Protein AF-A0A2V2UDM8-F1 (afdb_monomer_lite)

Secondary structure (DSSP, 8-state):
-PPPPTTSSPPPEEEP-TTT--TTSPEEEB--HHHHHHHTTT--TTT--B---TTTTPPP-EEEEEESS--SS-EEEETTT-EEEEE-SSEEEEEE-TT-B-HHHHHHHT--TTBSS--EEEEEEEEEEEETTEEEEEEEEEEEEEEEGGGT-SS-HHHHHHHHHHHHTSTTSSS--HHHHTT-S--EEEEEEESS-S--SS---SHHHHHHHHHHHHHS--THHHHHHHHHHHHHHHHHHHHHHHHHHTT--HHHHHHHHT----S-B-TTSPBP-HHHHHSS---EEEEEEEEPPP-TT--TTGGG---HHHHHHHHHHHHHHHHHHHHHHHHT-

Foldseek 3Di:
DDDFDPQQKDPWDWAQPPPVRPNVDTQTAIARVSVVVVCCVVDVLVPDAQADEVVVVDDKDWAWWAFPVARVDIWIFINHPQKTWADALFKIKIAHGPRHHGVLSVQLQAAAPRYPDFRWGWIWIWGFDQDPNDTDTDIDIDTTGIHHRLVPCLPPVVVVVVVLLCQQQPCPNPVDDNVRSQPVREADAAEAEWAQAPDDDDDDDDPFSVQSNVVSPSRGDDCPVVLVVQQVLVVVLVVVVVVVVVCVVVPDDPVNVCVQQVDQPDPDADRNRHGDGNSNSNGSDHHNPYYHYQYQDDDPPDTPPLVSRPDPVSVVVVVVSSVVSVVVRVVVVVVVD

pLDDT: mean 85.61, std 11.56, range [32.38, 98.0]

Structure (mmCIF, N/CA/C/O backbone):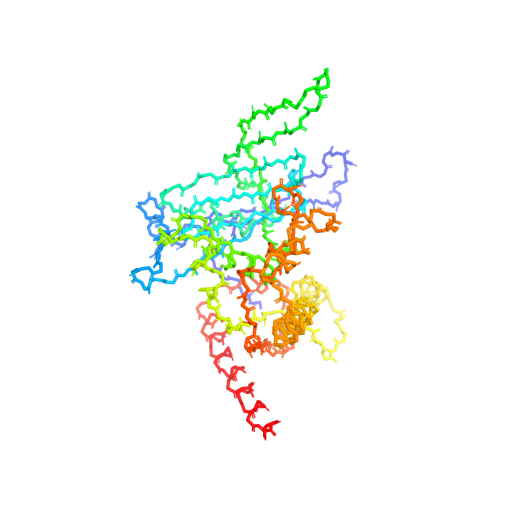
data_AF-A0A2V2UDM8-F1
#
_entry.id   AF-A0A2V2UDM8-F1
#
loop_
_atom_site.group_PDB
_atom_site.id
_atom_site.type_symbol
_atom_site.label_atom_id
_atom_site.label_alt_id
_atom_site.label_comp_id
_atom_site.label_asym_id
_atom_site.label_entity_id
_atom_site.label_seq_id
_atom_site.pdbx_PDB_ins_code
_atom_site.Cartn_x
_atom_site.Cartn_y
_atom_site.Cartn_z
_atom_site.occupancy
_atom_site.B_iso_or_equiv
_atom_site.auth_seq_id
_atom_site.auth_comp_id
_atom_site.auth_asym_id
_atom_site.auth_atom_id
_atom_site.pdbx_PDB_model_num
ATOM 1 N N . MET A 1 1 ? 22.241 -17.824 -23.305 1.00 32.38 1 MET A N 1
ATOM 2 C CA . MET A 1 1 ? 21.813 -16.424 -23.112 1.00 32.38 1 MET A CA 1
ATOM 3 C C . MET A 1 1 ? 20.300 -16.402 -23.149 1.00 32.38 1 MET A C 1
ATOM 5 O O . MET A 1 1 ? 19.730 -16.620 -24.213 1.00 32.38 1 MET A O 1
ATOM 9 N N . HIS A 1 2 ? 19.660 -16.234 -21.994 1.00 38.19 2 HIS A N 1
ATOM 10 C CA . HIS A 1 2 ? 18.255 -15.844 -21.958 1.00 38.19 2 HIS A CA 1
ATOM 11 C C . HIS A 1 2 ? 18.182 -14.397 -22.453 1.00 38.19 2 HIS A C 1
ATOM 13 O O . HIS A 1 2 ? 18.901 -13.537 -21.953 1.00 38.19 2 HIS A O 1
ATOM 19 N N . ASN A 1 3 ? 17.408 -14.153 -23.507 1.00 46.78 3 ASN A N 1
ATOM 20 C CA . ASN A 1 3 ? 17.186 -12.805 -24.010 1.00 46.78 3 ASN A CA 1
ATOM 21 C C . ASN A 1 3 ? 15.896 -12.297 -23.376 1.00 46.78 3 ASN A C 1
ATOM 23 O O . ASN A 1 3 ? 14.843 -12.869 -23.657 1.00 46.78 3 ASN A O 1
ATOM 27 N N . GLY A 1 4 ? 16.003 -11.237 -22.572 1.00 57.78 4 GLY A N 1
ATOM 28 C CA . GLY A 1 4 ? 14.862 -10.544 -21.977 1.00 57.78 4 GLY A CA 1
ATOM 29 C C . GLY A 1 4 ? 13.783 -10.189 -23.003 1.00 57.78 4 GLY A C 1
ATOM 30 O O . GLY A 1 4 ? 14.092 -9.925 -24.176 1.00 57.78 4 GLY A O 1
ATOM 31 N N . ALA A 1 5 ? 12.519 -10.141 -22.579 1.00 64.62 5 ALA A N 1
ATOM 32 C CA . ALA A 1 5 ? 11.431 -9.647 -23.418 1.00 64.62 5 ALA A CA 1
ATOM 33 C C . ALA A 1 5 ? 11.752 -8.265 -24.028 1.00 64.62 5 ALA A C 1
ATOM 35 O O . ALA A 1 5 ? 12.115 -7.304 -23.346 1.00 64.62 5 ALA A O 1
ATOM 36 N N . LYS A 1 6 ? 11.614 -8.155 -25.356 1.00 69.19 6 LYS A N 1
ATOM 37 C CA . LYS A 1 6 ? 11.853 -6.895 -26.075 1.00 69.19 6 LYS A CA 1
ATOM 38 C C . LYS A 1 6 ? 10.799 -5.856 -25.698 1.00 69.19 6 LYS A C 1
ATOM 40 O O . LYS A 1 6 ? 9.614 -6.168 -25.664 1.00 69.19 6 LYS A O 1
ATOM 45 N N . GLY A 1 7 ? 11.229 -4.604 -25.541 1.00 71.19 7 GLY A N 1
ATOM 46 C CA . GLY A 1 7 ? 10.318 -3.473 -25.347 1.00 71.19 7 GLY A CA 1
ATOM 47 C C . GLY A 1 7 ? 9.781 -3.328 -23.923 1.00 71.19 7 GLY A C 1
ATOM 48 O O . GLY A 1 7 ? 8.752 -2.691 -23.742 1.00 71.19 7 GLY A O 1
ATOM 49 N N . VAL A 1 8 ? 10.467 -3.897 -22.930 1.00 73.19 8 VAL A N 1
ATOM 50 C CA . VAL A 1 8 ? 10.165 -3.671 -21.509 1.00 73.19 8 VAL A CA 1
ATOM 51 C C . VAL A 1 8 ? 10.865 -2.400 -21.025 1.00 73.19 8 VAL A C 1
ATOM 53 O O . VAL A 1 8 ? 10.218 -1.435 -20.632 1.00 73.19 8 VAL A O 1
ATOM 56 N N . LEU A 1 9 ? 12.193 -2.364 -21.125 1.00 78.12 9 LEU A N 1
ATOM 57 C CA . LEU A 1 9 ? 13.014 -1.208 -20.769 1.00 78.12 9 LEU A CA 1
ATOM 58 C C . LEU A 1 9 ? 13.701 -0.643 -22.013 1.00 78.12 9 LEU A C 1
ATOM 60 O O . LEU A 1 9 ? 13.960 -1.364 -22.984 1.00 78.12 9 LEU A O 1
ATOM 64 N N . SER A 1 10 ? 14.013 0.652 -21.990 1.00 78.81 10 SER A N 1
ATOM 65 C CA . SER A 1 10 ? 14.961 1.230 -22.938 1.00 78.81 10 SER A CA 1
ATOM 66 C C . SER A 1 10 ? 16.339 0.580 -22.763 1.00 78.81 10 SER A C 1
ATOM 68 O O . SER A 1 10 ? 16.646 0.081 -21.678 1.00 78.81 10 SER A O 1
ATOM 70 N N . PRO A 1 11 ? 17.222 0.639 -23.775 1.00 78.69 11 PRO A N 1
ATOM 71 C CA . PRO A 1 11 ? 18.636 0.386 -23.541 1.00 78.69 11 PRO A CA 1
ATOM 72 C C . PRO A 1 11 ? 19.129 1.246 -22.373 1.00 78.69 11 PRO A C 1
ATOM 74 O O . PRO A 1 11 ? 18.813 2.440 -22.305 1.00 78.69 11 PRO A O 1
ATOM 77 N N . ASN A 1 12 ? 19.872 0.633 -21.452 1.00 78.81 12 ASN A N 1
ATOM 78 C CA . ASN A 1 12 ? 20.497 1.371 -20.364 1.00 78.81 12 ASN A CA 1
ATOM 79 C C . ASN A 1 12 ? 21.490 2.378 -20.945 1.00 78.81 12 ASN A C 1
ATOM 81 O O . ASN A 1 12 ? 22.171 2.099 -21.936 1.00 78.81 12 ASN A O 1
ATOM 85 N N . PHE A 1 13 ? 21.622 3.523 -20.291 1.00 83.31 13 PHE A N 1
ATOM 86 C CA . PHE A 1 13 ? 22.677 4.477 -20.594 1.00 83.31 13 PHE A CA 1
ATOM 87 C C . PHE A 1 13 ? 23.412 4.877 -19.319 1.00 83.31 13 PHE A C 1
ATOM 89 O O . PHE A 1 13 ? 22.884 4.811 -18.207 1.00 83.31 13 PHE A O 1
ATOM 96 N N . MET A 1 14 ? 24.672 5.256 -19.499 1.00 84.25 14 MET A N 1
ATOM 97 C CA . MET A 1 14 ? 25.553 5.653 -18.413 1.00 84.25 14 MET A CA 1
ATOM 98 C C . MET A 1 14 ? 25.413 7.148 -18.163 1.00 84.25 14 MET A C 1
ATOM 100 O O . MET A 1 14 ? 25.690 7.963 -19.042 1.00 84.25 14 MET A O 1
ATOM 104 N N . GLN A 1 15 ? 25.027 7.505 -16.945 1.00 83.00 15 GLN A N 1
ATOM 105 C CA . GLN A 1 15 ? 25.127 8.865 -16.451 1.00 83.00 15 GLN A CA 1
ATOM 106 C C . GLN A 1 15 ? 26.455 9.009 -15.688 1.00 83.00 15 GLN A C 1
ATOM 108 O O . GLN A 1 15 ? 26.661 8.303 -14.695 1.00 83.00 15 GLN A O 1
ATOM 113 N N . PRO A 1 16 ? 27.373 9.889 -16.127 1.00 81.88 16 PRO A N 1
ATOM 114 C CA . PRO A 1 16 ? 28.624 10.100 -15.414 1.00 81.88 16 PRO A CA 1
ATOM 115 C C . PRO A 1 16 ? 28.358 10.733 -14.048 1.00 81.88 16 PRO A C 1
ATOM 117 O O . PRO A 1 16 ? 27.500 11.610 -13.914 1.00 81.88 16 PRO A O 1
ATOM 120 N N . ASP A 1 17 ? 29.134 10.331 -13.043 1.00 81.88 17 ASP A N 1
ATOM 121 C CA . ASP A 1 17 ? 29.166 11.042 -11.770 1.00 81.88 17 ASP A CA 1
ATOM 122 C C . ASP A 1 17 ? 29.964 12.339 -11.934 1.00 81.88 17 ASP A C 1
ATOM 124 O O . ASP A 1 17 ? 31.180 12.379 -11.760 1.00 81.88 17 ASP A O 1
ATOM 128 N N . THR A 1 18 ? 29.275 13.418 -12.297 1.00 82.06 18 THR A N 1
ATOM 129 C CA . THR A 1 18 ? 29.884 14.747 -12.435 1.00 82.06 18 THR A CA 1
ATOM 130 C C . THR A 1 18 ? 30.066 15.462 -11.099 1.00 82.06 18 THR A C 1
ATOM 132 O O . THR A 1 18 ? 30.659 16.535 -11.072 1.00 82.06 18 THR A O 1
ATOM 135 N N . LYS A 1 19 ? 29.527 14.921 -9.997 1.00 82.50 19 LYS A N 1
ATOM 136 C CA . LYS A 1 19 ? 29.589 15.559 -8.677 1.00 82.50 19 LYS A CA 1
ATOM 137 C C . LYS A 1 19 ? 30.847 15.144 -7.930 1.00 82.50 19 LYS A C 1
ATOM 139 O O . LYS A 1 19 ? 31.533 15.997 -7.374 1.00 82.50 19 LYS A O 1
ATOM 144 N N . PHE A 1 20 ? 31.155 13.852 -7.947 1.00 82.75 20 PHE A N 1
ATOM 145 C CA . PHE A 1 20 ? 32.391 13.316 -7.380 1.00 82.75 20 PHE A CA 1
ATOM 146 C C . PHE A 1 20 ? 33.451 13.033 -8.449 1.00 82.75 20 PHE A C 1
ATOM 148 O O . PHE A 1 20 ? 34.541 12.578 -8.114 1.00 82.75 20 PHE A O 1
ATOM 155 N N . PHE A 1 21 ? 33.149 13.314 -9.724 1.00 77.88 21 PHE A N 1
ATOM 156 C CA . PHE A 1 21 ? 34.026 13.064 -10.874 1.00 77.88 21 PHE A CA 1
ATOM 157 C C . PHE A 1 21 ? 34.514 11.607 -10.947 1.00 77.88 21 PHE A C 1
ATOM 159 O O . PHE A 1 21 ? 35.584 11.319 -11.488 1.00 77.88 21 PHE A O 1
ATOM 166 N N . ASN A 1 22 ? 33.722 10.670 -10.417 1.00 78.12 22 ASN A N 1
ATOM 167 C CA . ASN A 1 22 ? 34.037 9.249 -10.427 1.00 78.12 22 ASN A CA 1
ATOM 168 C C . ASN A 1 22 ? 33.620 8.625 -11.764 1.00 78.12 22 ASN A C 1
ATOM 170 O O . ASN A 1 22 ? 32.601 7.948 -11.885 1.00 78.12 22 ASN A O 1
ATOM 174 N N . LEU A 1 23 ? 34.435 8.865 -12.790 1.00 73.88 23 LEU A N 1
ATOM 175 C CA . LEU A 1 23 ? 34.214 8.340 -14.141 1.00 73.88 23 LEU A CA 1
ATOM 176 C C . LEU A 1 23 ? 34.327 6.806 -14.222 1.00 73.88 23 LEU A C 1
ATOM 178 O O . LEU A 1 23 ? 33.891 6.218 -15.209 1.00 73.88 23 LEU A O 1
ATOM 182 N N . SER A 1 24 ? 34.886 6.164 -13.193 1.00 76.31 24 SER A N 1
ATOM 183 C CA . SER A 1 24 ? 35.066 4.711 -13.120 1.00 76.31 24 SER A CA 1
ATOM 184 C C . SER A 1 24 ? 33.808 3.965 -12.660 1.00 76.31 24 SER A C 1
ATOM 186 O O . SER A 1 24 ? 33.727 2.756 -12.852 1.00 76.31 24 SER A O 1
ATOM 188 N N . MET A 1 25 ? 32.836 4.662 -12.059 1.00 77.31 25 MET A N 1
ATOM 189 C CA . MET A 1 25 ? 31.593 4.086 -11.525 1.00 77.31 25 MET A CA 1
ATOM 190 C C . MET A 1 25 ? 30.386 4.901 -12.018 1.00 77.31 25 MET A C 1
ATOM 192 O O . MET A 1 25 ? 29.838 5.711 -11.270 1.00 77.31 25 MET A O 1
ATOM 196 N N . PRO A 1 26 ? 29.982 4.743 -13.290 1.00 80.12 26 PRO A N 1
ATOM 197 C CA . PRO A 1 26 ? 28.824 5.444 -13.834 1.00 80.12 26 PRO A CA 1
ATOM 198 C C . PRO A 1 26 ? 27.525 4.976 -13.170 1.00 80.12 26 PRO A C 1
ATOM 200 O O . PRO A 1 26 ? 27.387 3.815 -12.779 1.00 80.12 26 PRO A O 1
ATOM 203 N N . PHE A 1 27 ? 26.527 5.856 -13.130 1.00 83.00 27 PHE A N 1
ATOM 204 C CA . PHE A 1 27 ? 25.174 5.466 -12.754 1.00 83.00 27 PHE A CA 1
ATOM 205 C C . PHE A 1 27 ? 24.451 4.897 -13.971 1.00 83.00 27 PHE A C 1
ATOM 207 O O . PHE A 1 27 ? 24.303 5.571 -14.993 1.00 83.00 27 PHE A O 1
ATOM 214 N N . TRP A 1 28 ? 23.972 3.665 -13.859 1.00 84.50 28 TRP A N 1
ATOM 215 C CA . TRP A 1 28 ? 23.112 3.071 -14.874 1.00 84.50 28 TRP A CA 1
ATOM 216 C C . TRP A 1 28 ? 21.705 3.644 -14.754 1.00 84.50 28 TRP A C 1
ATOM 218 O O . TRP A 1 28 ? 21.098 3.595 -13.684 1.00 84.50 28 TRP A O 1
ATOM 228 N N . ARG A 1 29 ? 21.191 4.196 -15.852 1.00 87.81 29 ARG A N 1
ATOM 229 C CA . ARG A 1 29 ? 19.831 4.731 -15.939 1.00 87.81 29 ARG A CA 1
ATOM 230 C C . ARG A 1 29 ? 19.077 4.063 -17.076 1.00 87.81 29 ARG A C 1
ATOM 232 O O . ARG A 1 29 ? 19.680 3.630 -18.060 1.00 87.81 29 ARG A O 1
ATOM 239 N N . PHE A 1 30 ? 17.757 4.015 -16.943 1.00 87.19 30 PHE A N 1
ATOM 240 C CA . PHE A 1 30 ? 16.861 3.484 -17.967 1.00 87.19 30 PHE A CA 1
ATOM 241 C C . PHE A 1 30 ? 15.544 4.258 -18.030 1.00 87.19 30 PHE A C 1
ATOM 243 O O . PHE A 1 30 ? 15.237 5.071 -17.158 1.00 87.19 30 PHE A O 1
ATOM 250 N N . ASP A 1 31 ? 14.748 3.978 -19.054 1.00 84.81 31 ASP A N 1
ATOM 251 C CA . ASP A 1 31 ? 13.385 4.469 -19.217 1.00 84.81 31 ASP A CA 1
ATOM 252 C C . ASP A 1 31 ? 12.419 3.283 -19.392 1.00 84.81 31 ASP A C 1
ATOM 254 O O . ASP A 1 31 ? 12.724 2.320 -20.096 1.00 84.81 31 ASP A O 1
ATOM 258 N N . ASN A 1 32 ? 11.258 3.337 -18.739 1.00 86.56 32 ASN A N 1
ATOM 259 C CA . ASN A 1 32 ? 10.197 2.330 -18.837 1.00 86.56 32 ASN A CA 1
ATOM 260 C C . ASN A 1 32 ? 9.086 2.723 -19.834 1.00 86.56 32 ASN A C 1
ATOM 262 O O . ASN A 1 32 ? 8.081 2.025 -19.942 1.00 86.56 32 ASN A O 1
ATOM 266 N N . SER A 1 33 ? 9.264 3.795 -20.611 1.00 86.25 33 SER A N 1
ATOM 267 C CA . SER A 1 33 ? 8.346 4.201 -21.686 1.00 86.25 33 SER A CA 1
ATOM 268 C C . SER A 1 33 ? 7.980 3.068 -22.667 1.00 86.25 33 SER A C 1
ATOM 270 O O . SER A 1 33 ? 6.816 3.006 -23.068 1.00 86.25 33 SER A O 1
ATOM 272 N N . PRO A 1 34 ? 8.887 2.135 -23.042 1.00 88.19 34 PRO A N 1
ATOM 273 C CA . PRO A 1 34 ? 8.512 0.979 -23.865 1.00 88.19 34 PRO A CA 1
ATOM 274 C C . PRO A 1 34 ? 7.448 0.072 -23.218 1.00 88.19 34 PRO A C 1
ATOM 276 O O . PRO A 1 34 ? 6.516 -0.372 -23.899 1.00 88.19 34 PRO A O 1
ATOM 279 N N . LEU A 1 35 ? 7.530 -0.149 -21.900 1.00 85.94 35 LEU A N 1
ATOM 280 C CA . LEU A 1 35 ? 6.518 -0.892 -21.147 1.00 85.94 35 LEU A CA 1
ATOM 281 C C . LEU A 1 35 ? 5.170 -0.162 -21.174 1.00 85.94 35 LEU A C 1
ATOM 283 O O . LEU A 1 35 ? 4.153 -0.781 -21.479 1.00 85.94 35 LEU A O 1
ATOM 287 N N . VAL A 1 36 ? 5.165 1.157 -20.956 1.00 88.56 36 VAL A N 1
ATOM 288 C CA . VAL A 1 36 ? 3.946 1.989 -21.011 1.00 88.56 36 VAL A CA 1
ATOM 289 C C . VAL A 1 36 ? 3.267 1.887 -22.380 1.00 88.56 36 VAL A C 1
ATOM 291 O O . VAL A 1 36 ? 2.064 1.648 -22.471 1.00 88.56 36 VAL A O 1
ATOM 294 N N . GLN A 1 37 ? 4.043 1.970 -23.464 1.00 88.88 37 GLN A N 1
ATOM 295 C CA . GLN A 1 37 ? 3.525 1.792 -24.825 1.00 88.88 37 GLN A CA 1
ATOM 296 C C . GLN A 1 37 ? 2.934 0.394 -25.041 1.00 88.88 37 GLN A C 1
ATOM 298 O O . GLN A 1 37 ? 1.946 0.234 -25.758 1.00 88.88 37 GLN A O 1
ATOM 303 N N . THR A 1 38 ? 3.516 -0.631 -24.416 1.00 87.25 38 THR A N 1
ATOM 304 C CA . THR A 1 38 ? 2.982 -1.995 -24.468 1.00 87.25 38 THR A CA 1
ATOM 305 C C . THR A 1 38 ? 1.669 -2.114 -23.694 1.00 87.25 38 THR A C 1
ATOM 307 O O . THR A 1 38 ? 0.739 -2.749 -24.194 1.00 87.25 38 THR A O 1
ATOM 310 N N . MET A 1 39 ? 1.545 -1.456 -22.536 1.00 88.25 39 MET A N 1
ATOM 311 C CA . MET A 1 39 ? 0.307 -1.424 -21.743 1.00 88.25 39 MET A CA 1
ATOM 312 C C . MET A 1 39 ? -0.872 -0.830 -22.517 1.00 88.25 39 MET A C 1
ATOM 314 O O . MET A 1 39 ? -1.996 -1.300 -22.351 1.00 88.25 39 MET A O 1
ATOM 318 N N . LYS A 1 40 ? -0.625 0.120 -23.431 1.00 90.94 40 LYS A N 1
ATOM 319 C CA . LYS A 1 40 ? -1.662 0.733 -24.280 1.00 90.94 40 LYS A CA 1
ATOM 320 C C . LYS A 1 40 ? -2.466 -0.282 -25.102 1.00 90.94 40 LYS A C 1
ATOM 322 O O . LYS A 1 40 ? -3.613 -0.029 -25.450 1.00 90.94 40 LYS A O 1
ATOM 327 N N . LYS A 1 41 ? -1.882 -1.450 -25.399 1.00 90.00 41 LYS A N 1
ATOM 328 C CA . LYS A 1 41 ? -2.562 -2.553 -26.104 1.00 90.00 41 LYS A CA 1
ATOM 329 C C . LYS A 1 41 ? -3.659 -3.218 -25.268 1.00 90.00 41 LYS A C 1
ATOM 331 O O . LYS A 1 41 ? -4.530 -3.864 -25.838 1.00 90.00 41 LYS A O 1
ATOM 336 N N . PHE A 1 42 ? -3.581 -3.100 -23.944 1.00 89.38 42 PHE A N 1
ATOM 337 C CA . PHE A 1 42 ? -4.483 -3.747 -22.988 1.00 89.38 42 PHE A CA 1
ATOM 338 C C . PHE A 1 42 ? -5.354 -2.743 -22.228 1.00 89.38 42 PHE A C 1
ATOM 340 O O . PHE A 1 42 ? -6.425 -3.108 -21.756 1.00 89.38 42 PHE A O 1
ATOM 347 N N . TRP A 1 43 ? -4.915 -1.487 -22.129 1.00 93.31 43 TRP A N 1
ATOM 348 C CA . TRP A 1 43 ? -5.630 -0.417 -21.445 1.00 93.31 43 TRP A CA 1
ATOM 349 C C . TRP A 1 43 ? -5.506 0.898 -22.220 1.00 93.31 43 TRP A C 1
ATOM 351 O O . TRP A 1 43 ? -4.408 1.436 -22.376 1.00 93.31 43 TRP A O 1
ATOM 361 N N . ASP A 1 44 ? -6.638 1.440 -22.680 1.00 94.12 44 ASP A N 1
ATOM 362 C CA . ASP A 1 44 ? -6.713 2.763 -23.311 1.00 94.12 44 ASP A CA 1
ATOM 363 C C . ASP A 1 44 ? -6.623 3.896 -22.273 1.00 94.12 44 ASP A C 1
ATOM 365 O O . ASP A 1 44 ? -7.562 4.653 -22.040 1.00 94.12 44 ASP A O 1
ATOM 369 N N . TYR A 1 45 ? -5.462 4.016 -21.635 1.00 93.19 45 TYR A N 1
ATOM 370 C CA . TYR A 1 45 ? -5.252 4.917 -20.500 1.00 93.19 45 TYR A CA 1
ATOM 371 C C . TYR A 1 45 ? -5.327 6.423 -20.818 1.00 93.19 45 TYR A C 1
ATOM 373 O O . TYR A 1 45 ? -5.244 7.230 -19.897 1.00 93.19 45 TYR A O 1
ATOM 381 N N . ASP A 1 46 ? -5.469 6.815 -22.092 1.00 91.44 46 ASP A N 1
ATOM 382 C CA . ASP A 1 46 ? -5.657 8.233 -22.456 1.00 91.44 46 ASP A CA 1
ATOM 383 C C . ASP A 1 46 ? -7.127 8.648 -22.298 1.00 91.44 46 ASP A C 1
ATOM 385 O O . ASP A 1 46 ? -7.413 9.810 -22.021 1.00 91.44 46 ASP A O 1
ATOM 389 N N . GLY A 1 47 ? -8.056 7.702 -22.483 1.00 89.62 47 GLY A N 1
ATOM 390 C CA . GLY A 1 47 ? -9.499 7.929 -22.378 1.00 89.62 47 GLY A CA 1
ATOM 391 C C . GLY A 1 47 ? -10.157 7.257 -21.173 1.00 89.62 47 GLY A C 1
ATOM 392 O O . GLY A 1 47 ? -11.282 7.614 -20.832 1.00 89.62 47 GLY A O 1
ATOM 393 N N . LEU A 1 48 ? -9.482 6.296 -20.530 1.00 93.19 48 LEU A N 1
ATOM 394 C CA . LEU A 1 48 ? -10.036 5.494 -19.438 1.00 93.19 48 LEU A CA 1
ATOM 395 C C . LEU A 1 48 ? -9.184 5.598 -18.173 1.00 93.19 48 LEU A C 1
ATOM 397 O O . LEU A 1 48 ? -8.060 5.097 -18.118 1.00 93.19 48 LEU A O 1
ATOM 401 N N . SER A 1 49 ? -9.763 6.175 -17.130 1.00 95.88 49 SER A N 1
ATOM 402 C CA . SER A 1 49 ? -9.283 6.091 -15.752 1.00 95.88 49 SER A CA 1
ATOM 403 C C . SER A 1 49 ? -9.921 4.903 -15.026 1.00 95.88 49 SER A C 1
ATOM 405 O O . SER A 1 49 ? -11.039 4.489 -15.331 1.00 95.88 49 SER A O 1
ATOM 407 N N . ILE A 1 50 ? -9.208 4.344 -14.047 1.00 96.31 50 ILE A N 1
ATOM 408 C CA . ILE A 1 50 ? -9.724 3.274 -13.190 1.00 96.31 50 ILE A CA 1
ATOM 409 C C . ILE A 1 50 ? -10.399 3.925 -11.984 1.00 96.31 50 ILE A C 1
ATOM 411 O O . ILE A 1 50 ? -9.740 4.358 -11.037 1.00 96.31 50 ILE A O 1
ATOM 415 N N . LYS A 1 51 ? -11.723 4.001 -12.041 1.00 96.19 51 LYS A N 1
ATOM 416 C CA . LYS A 1 51 ? -12.590 4.423 -10.944 1.00 96.19 51 LYS A CA 1
ATOM 417 C C . LYS A 1 51 ? -13.604 3.320 -10.730 1.00 96.19 51 LYS A C 1
ATOM 419 O O . LYS A 1 51 ? -14.298 2.969 -11.678 1.00 96.19 51 LYS A O 1
ATOM 424 N N . THR A 1 52 ? -13.645 2.770 -9.527 1.00 95.69 52 THR A N 1
ATOM 425 C CA . THR A 1 52 ? -14.535 1.653 -9.210 1.00 95.69 52 THR A CA 1
ATOM 426 C C . THR A 1 52 ? -15.362 1.953 -7.973 1.00 95.69 52 THR A C 1
ATOM 428 O O . THR A 1 52 ? -15.024 2.862 -7.210 1.00 95.69 52 THR A O 1
ATOM 431 N N . SER A 1 53 ? -16.456 1.223 -7.762 1.00 92.50 53 SER A N 1
ATOM 432 C CA . SER A 1 53 ? -17.246 1.371 -6.539 1.00 92.50 53 SER A CA 1
ATOM 433 C C . SER A 1 53 ? -17.797 0.056 -5.995 1.00 92.50 53 SER A C 1
ATOM 435 O O . SER A 1 53 ? -18.083 -0.897 -6.724 1.00 92.50 53 SER A O 1
ATOM 437 N N . PHE A 1 54 ? -17.984 0.028 -4.674 1.00 89.25 54 PHE A N 1
ATOM 438 C CA . PHE A 1 54 ? -18.568 -1.115 -3.983 1.00 89.25 54 PHE A CA 1
ATOM 439 C C . PHE A 1 54 ? -20.029 -1.347 -4.389 1.00 89.25 54 PHE A C 1
ATOM 441 O O . PHE A 1 54 ? -20.447 -2.487 -4.569 1.00 89.25 54 PHE A O 1
ATOM 448 N N . GLU A 1 55 ? -20.805 -0.276 -4.574 1.00 87.81 55 GLU A N 1
ATOM 449 C CA . GLU A 1 55 ? -22.232 -0.333 -4.922 1.00 87.81 55 GLU A CA 1
ATOM 450 C C . GLU A 1 55 ? -22.471 -1.010 -6.276 1.00 87.81 55 GLU A C 1
ATOM 452 O O . GLU A 1 55 ? -23.530 -1.597 -6.496 1.00 87.81 55 GLU A O 1
ATOM 457 N N . GLN A 1 56 ? -21.486 -0.941 -7.174 1.00 91.88 56 GLN A N 1
ATOM 458 C CA . GLN A 1 56 ? -21.515 -1.586 -8.486 1.00 91.88 56 GLN A CA 1
ATOM 459 C C . GLN A 1 56 ? -20.927 -3.008 -8.463 1.00 91.88 56 GLN A C 1
ATOM 461 O O . GLN A 1 56 ? -20.950 -3.697 -9.481 1.00 91.88 56 GLN A O 1
ATOM 466 N N . GLY A 1 57 ? -20.435 -3.472 -7.308 1.00 92.12 57 GLY A N 1
ATOM 467 C CA . GLY A 1 57 ? -19.792 -4.779 -7.159 1.00 92.12 57 GLY A CA 1
ATOM 468 C C . GLY A 1 57 ? -18.439 -4.874 -7.866 1.00 92.12 57 GLY A C 1
ATOM 469 O O . GLY A 1 57 ? -18.007 -5.971 -8.220 1.00 92.12 57 GLY A O 1
ATOM 470 N N . GLU A 1 58 ? -17.785 -3.741 -8.111 1.00 95.44 58 GLU A N 1
ATOM 471 C CA . GLU A 1 58 ? -16.510 -3.684 -8.821 1.00 95.44 58 GLU A CA 1
ATOM 472 C C . GLU A 1 58 ? -15.331 -3.929 -7.868 1.00 95.44 58 GLU A C 1
ATOM 474 O O . GLU A 1 58 ? -15.422 -3.637 -6.677 1.00 95.44 58 GLU A O 1
ATOM 479 N N . PRO A 1 59 ? -14.191 -4.452 -8.351 1.00 95.69 59 PRO A N 1
ATOM 480 C CA . PRO A 1 59 ? -13.013 -4.628 -7.511 1.00 95.69 59 PRO A CA 1
ATOM 481 C C . PRO A 1 59 ? -12.385 -3.280 -7.124 1.00 95.69 59 PRO A C 1
ATOM 483 O O . PRO A 1 59 ? -12.295 -2.351 -7.931 1.00 95.69 59 PRO A O 1
ATOM 486 N N . ARG A 1 60 ? -11.872 -3.195 -5.894 1.00 95.62 60 ARG A N 1
ATOM 487 C CA . ARG A 1 60 ? -11.071 -2.060 -5.418 1.00 95.62 60 ARG A CA 1
ATOM 488 C C . ARG A 1 60 ? -9.604 -2.250 -5.791 1.00 95.62 60 ARG A C 1
ATOM 490 O O . ARG A 1 60 ? -9.030 -3.297 -5.505 1.00 95.62 60 ARG A O 1
ATOM 497 N N . LEU A 1 61 ? -8.988 -1.226 -6.373 1.00 97.19 61 LEU A N 1
ATOM 498 C CA . LEU A 1 61 ? -7.558 -1.183 -6.663 1.00 97.19 61 LEU A CA 1
ATOM 499 C C . LEU A 1 61 ? -6.880 -0.165 -5.747 1.00 97.19 61 LEU A C 1
ATOM 501 O O . LEU A 1 61 ? -7.281 0.999 -5.709 1.00 97.19 61 LEU A O 1
ATOM 505 N N . LEU A 1 62 ? -5.819 -0.603 -5.068 1.00 97.50 62 LEU A N 1
ATOM 506 C CA . LEU A 1 62 ? -4.900 0.264 -4.339 1.00 97.50 62 LEU A CA 1
ATOM 507 C C . LEU A 1 62 ? -3.519 0.213 -5.000 1.00 97.50 62 LEU A C 1
ATOM 509 O O . LEU A 1 62 ? -3.004 -0.871 -5.265 1.00 97.50 62 LEU A O 1
ATOM 513 N N . LEU A 1 63 ? -2.918 1.374 -5.245 1.00 97.44 63 LEU A N 1
ATOM 514 C CA . LEU A 1 63 ? -1.533 1.511 -5.707 1.00 97.44 63 LEU A CA 1
ATOM 515 C C . LEU A 1 63 ? -0.737 2.286 -4.665 1.00 97.44 63 LEU A C 1
ATOM 517 O O . LEU A 1 63 ? -1.261 3.225 -4.070 1.00 97.44 63 LEU A O 1
ATOM 521 N N . VAL A 1 64 ? 0.523 1.925 -4.450 1.00 97.31 64 VAL A N 1
ATOM 522 C CA . VAL A 1 64 ? 1.357 2.559 -3.423 1.00 97.31 64 VAL A CA 1
ATOM 523 C C . VAL A 1 64 ? 2.608 3.136 -4.061 1.00 97.31 64 VAL A C 1
ATOM 525 O O . VAL A 1 64 ? 3.300 2.467 -4.821 1.00 97.31 64 VAL A O 1
ATOM 528 N N . SER A 1 65 ? 2.908 4.390 -3.737 1.00 97.44 65 SER A N 1
ATOM 529 C CA . SER A 1 65 ? 4.136 5.069 -4.142 1.00 97.44 65 SER A CA 1
ATOM 530 C C . SER A 1 65 ? 4.749 5.836 -2.977 1.00 97.44 65 SER A C 1
ATOM 532 O O . SER A 1 65 ? 4.118 6.052 -1.940 1.00 97.44 65 SER A O 1
ATOM 534 N N . VAL A 1 66 ? 5.967 6.318 -3.175 1.00 97.31 66 VAL A N 1
ATOM 535 C CA . VAL A 1 66 ? 6.706 7.129 -2.209 1.00 97.31 66 VAL A CA 1
ATOM 536 C C . VAL A 1 66 ? 6.977 8.492 -2.818 1.00 97.31 66 VAL A C 1
ATOM 538 O O . VAL A 1 66 ? 7.546 8.575 -3.903 1.00 97.31 66 VAL A O 1
ATOM 541 N N . ASP A 1 67 ? 6.584 9.561 -2.131 1.00 97.06 67 ASP A N 1
ATOM 542 C CA . ASP A 1 67 ? 7.024 10.906 -2.491 1.00 97.06 67 ASP A CA 1
ATOM 543 C C . ASP A 1 67 ? 8.517 11.026 -2.170 1.00 97.06 67 ASP A C 1
ATOM 545 O O . ASP A 1 67 ? 8.949 10.815 -1.036 1.00 97.06 67 ASP A O 1
ATOM 549 N N . VAL A 1 68 ? 9.326 11.341 -3.180 1.00 96.75 68 VAL A N 1
ATOM 550 C CA . VAL A 1 68 ? 10.790 11.395 -3.043 1.00 96.75 68 VAL A CA 1
ATOM 551 C C . VAL A 1 68 ? 11.222 12.494 -2.069 1.00 96.75 68 VAL A C 1
ATOM 553 O O . VAL A 1 68 ? 12.298 12.409 -1.475 1.00 96.75 68 VAL A O 1
ATOM 556 N N . LEU A 1 69 ? 10.401 13.532 -1.909 1.00 95.56 69 LEU A N 1
ATOM 557 C CA . LEU A 1 69 ? 10.674 14.665 -1.036 1.00 95.56 69 LEU A CA 1
ATOM 558 C C . LEU A 1 69 ? 10.090 14.484 0.374 1.00 95.56 69 LEU A C 1
ATOM 560 O O . LEU A 1 69 ? 10.558 15.152 1.294 1.00 95.56 69 LEU A O 1
ATOM 564 N N . ASP A 1 70 ? 9.093 13.614 0.556 1.00 94.50 70 ASP A N 1
ATOM 565 C CA . ASP A 1 70 ? 8.528 13.262 1.864 1.00 94.50 70 ASP A CA 1
ATOM 566 C C . ASP A 1 70 ? 8.195 11.763 1.950 1.00 94.50 70 ASP A C 1
ATOM 568 O O . ASP A 1 70 ? 7.117 11.310 1.570 1.00 94.50 70 ASP A O 1
ATOM 572 N N . CYS A 1 71 ? 9.124 10.991 2.515 1.00 92.56 71 CYS A N 1
ATOM 573 C CA . CYS A 1 71 ? 8.968 9.556 2.730 1.00 92.56 71 CYS A CA 1
ATOM 574 C C . CYS A 1 71 ? 8.446 9.188 4.132 1.00 92.56 71 CYS A C 1
ATOM 576 O O . CYS A 1 71 ? 8.602 8.042 4.557 1.00 92.56 71 CYS A O 1
ATOM 578 N N . THR A 1 72 ? 7.847 10.130 4.876 1.00 91.94 72 THR A N 1
ATOM 579 C CA . THR A 1 72 ? 7.302 9.851 6.221 1.00 91.94 72 THR A CA 1
ATOM 580 C C . THR A 1 72 ? 6.189 8.807 6.191 1.00 91.94 72 THR A C 1
ATOM 582 O O . THR A 1 72 ? 6.125 7.941 7.065 1.00 91.94 72 THR A O 1
ATOM 585 N N . THR A 1 73 ? 5.324 8.868 5.176 1.00 92.19 73 THR A N 1
ATOM 586 C CA . THR A 1 73 ? 4.280 7.879 4.907 1.00 92.19 73 THR A CA 1
ATOM 587 C C . THR A 1 73 ? 4.131 7.648 3.407 1.00 92.19 73 THR A C 1
ATOM 589 O O . THR A 1 73 ? 4.421 8.526 2.597 1.00 92.19 73 THR A O 1
ATOM 592 N N . ALA A 1 74 ? 3.670 6.457 3.027 1.00 94.38 74 ALA A N 1
ATOM 593 C CA . ALA A 1 74 ? 3.417 6.145 1.629 1.00 94.38 74 ALA A CA 1
ATOM 594 C C . ALA A 1 74 ? 2.173 6.883 1.097 1.00 94.38 74 ALA A C 1
ATOM 596 O O . ALA A 1 74 ? 1.184 7.096 1.814 1.00 94.38 74 ALA A O 1
ATOM 597 N N . ALA A 1 75 ? 2.211 7.235 -0.187 1.00 96.19 75 ALA A N 1
ATOM 598 C CA . ALA A 1 75 ? 1.064 7.728 -0.930 1.00 96.19 75 ALA A CA 1
ATOM 599 C C . ALA A 1 75 ? 0.294 6.527 -1.499 1.00 96.19 75 ALA A C 1
ATOM 601 O O . ALA A 1 75 ? 0.821 5.776 -2.317 1.00 96.19 75 ALA A O 1
ATOM 602 N N . THR A 1 76 ? -0.946 6.339 -1.048 1.00 96.94 76 THR A N 1
ATOM 603 C CA . THR A 1 76 ? -1.821 5.243 -1.489 1.00 96.94 76 THR A CA 1
ATOM 604 C C . THR A 1 76 ? -2.900 5.800 -2.405 1.00 96.94 76 THR A C 1
ATOM 606 O O . THR A 1 76 ? -3.743 6.574 -1.948 1.00 96.94 76 THR A O 1
ATOM 609 N N . PHE A 1 77 ? -2.876 5.427 -3.681 1.00 97.75 77 PHE A N 1
ATOM 610 C CA . PHE A 1 77 ? -3.927 5.749 -4.642 1.00 97.75 77 PHE A CA 1
ATOM 611 C C . PHE A 1 77 ? -5.028 4.702 -4.582 1.00 97.75 77 PHE A C 1
ATOM 613 O O . PHE A 1 77 ? -4.734 3.512 -4.581 1.00 97.75 77 PHE A O 1
ATOM 620 N N . ASP A 1 78 ? -6.279 5.140 -4.539 1.00 96.62 78 ASP A N 1
ATOM 621 C CA . ASP A 1 78 ? -7.431 4.285 -4.279 1.00 96.62 78 ASP A CA 1
ATOM 622 C C . ASP A 1 78 ? -8.535 4.538 -5.303 1.00 96.62 78 ASP A C 1
ATOM 624 O O . ASP A 1 78 ? -9.015 5.665 -5.455 1.00 96.62 78 ASP A O 1
ATOM 628 N N . SER A 1 79 ? -8.946 3.479 -6.001 1.00 97.12 79 SER A N 1
ATOM 629 C CA . SER A 1 79 ? -9.950 3.563 -7.063 1.00 97.12 79 SER A CA 1
ATOM 630 C C . SER A 1 79 ? -11.353 3.891 -6.554 1.00 97.12 79 SER A C 1
ATOM 632 O O . SER A 1 79 ? -12.175 4.343 -7.349 1.00 97.12 79 SER A O 1
ATOM 634 N N . TYR A 1 80 ? -11.628 3.687 -5.260 1.00 94.50 80 TYR A N 1
ATOM 635 C CA . TYR A 1 80 ? -12.917 4.016 -4.650 1.00 94.50 80 TYR A CA 1
ATOM 636 C C . TYR A 1 80 ? -12.994 5.486 -4.239 1.00 94.50 80 TYR A C 1
ATOM 638 O O . TYR A 1 80 ? -13.946 6.184 -4.581 1.00 94.50 80 TYR A O 1
ATOM 646 N N . THR A 1 81 ? -11.998 5.969 -3.493 1.00 92.69 81 THR A N 1
ATOM 647 C CA . THR A 1 81 ? -12.034 7.322 -2.909 1.00 92.69 81 THR A CA 1
ATOM 648 C C . THR A 1 81 ? -11.486 8.400 -3.838 1.00 92.69 81 THR A C 1
ATOM 650 O O . THR A 1 81 ? -11.858 9.563 -3.689 1.00 92.69 81 THR A O 1
ATOM 653 N N . CYS A 1 82 ? -10.639 8.038 -4.810 1.00 94.88 82 CYS A N 1
ATOM 654 C CA . CYS A 1 82 ? -10.079 8.953 -5.812 1.00 94.88 82 CYS A CA 1
ATOM 655 C C . CYS A 1 82 ? -9.338 10.176 -5.227 1.00 94.88 82 CYS A C 1
ATOM 657 O O . CYS A 1 82 ? -9.232 11.234 -5.857 1.00 94.88 82 CYS A O 1
ATOM 659 N N . LYS A 1 83 ? -8.837 10.034 -3.997 1.00 94.75 83 LYS A N 1
ATOM 660 C CA . LYS A 1 83 ? -8.116 11.063 -3.255 1.00 94.75 83 LYS A CA 1
ATOM 661 C C . LYS A 1 83 ? -7.079 10.410 -2.356 1.00 94.75 83 LYS A C 1
ATOM 663 O O . LYS A 1 83 ? -7.383 9.488 -1.606 1.00 94.75 83 LYS A O 1
ATOM 668 N N . THR A 1 84 ? -5.863 10.938 -2.380 1.00 94.81 84 THR A N 1
ATOM 669 C CA . THR A 1 84 ? -4.765 10.459 -1.537 1.00 94.81 84 THR A CA 1
ATOM 670 C C . THR A 1 84 ? -4.342 11.554 -0.580 1.00 94.81 84 THR A C 1
ATOM 672 O O . THR A 1 84 ? -4.053 12.669 -1.003 1.00 94.81 84 THR A O 1
ATOM 675 N N . GLU A 1 85 ? -4.273 11.226 0.708 1.00 93.56 85 GLU A N 1
ATOM 676 C CA . GLU A 1 85 ? -3.703 12.086 1.744 1.00 93.56 85 GLU A CA 1
ATOM 677 C C . GLU A 1 85 ? -2.522 11.362 2.398 1.00 93.56 85 GLU A C 1
ATOM 679 O O . GLU A 1 85 ? -2.658 10.202 2.783 1.00 93.56 85 GLU A O 1
ATOM 684 N N . TYR A 1 86 ? -1.373 12.023 2.524 1.00 93.19 86 TYR A N 1
ATOM 685 C CA . TYR A 1 86 ? -0.159 11.493 3.157 1.00 93.19 86 TYR A CA 1
ATOM 686 C C . TYR A 1 86 ? 0.645 12.624 3.821 1.00 93.19 86 TYR A C 1
ATOM 688 O O . TYR A 1 86 ? 0.172 13.759 3.894 1.00 93.19 86 TYR A O 1
ATOM 696 N N . GLY A 1 87 ? 1.827 12.303 4.340 1.00 90.31 87 GLY A N 1
ATOM 697 C CA . GLY A 1 87 ? 2.639 13.185 5.180 1.00 90.31 87 GLY A CA 1
ATOM 698 C C . GLY A 1 87 ? 2.494 12.848 6.662 1.00 90.31 87 GLY A C 1
ATOM 699 O O . GLY A 1 87 ? 2.173 11.708 7.025 1.00 90.31 87 GLY A O 1
ATOM 700 N N . ASP A 1 88 ? 2.719 13.838 7.517 1.00 84.25 88 ASP A N 1
ATOM 701 C CA . ASP A 1 88 ? 2.671 13.707 8.969 1.00 84.25 88 ASP A CA 1
ATOM 702 C C . ASP A 1 88 ? 1.667 14.689 9.609 1.00 84.25 88 ASP A C 1
ATOM 704 O O . ASP A 1 88 ? 0.856 15.330 8.944 1.00 84.25 88 ASP A O 1
ATOM 708 N N . GLY A 1 89 ? 1.671 14.785 10.942 1.00 75.00 89 GLY A N 1
ATOM 709 C CA . GLY A 1 89 ? 0.763 15.685 11.662 1.00 75.00 89 GLY A CA 1
ATOM 710 C C . GLY A 1 89 ? 1.059 17.183 11.491 1.00 75.00 89 GLY A C 1
ATOM 711 O O . GLY A 1 89 ? 0.278 17.996 11.982 1.00 75.00 89 GLY A O 1
ATOM 712 N N . LYS A 1 90 ? 2.181 17.561 10.865 1.00 84.38 90 LYS A N 1
ATOM 713 C CA . LYS A 1 90 ? 2.589 18.955 10.622 1.00 84.38 90 LYS A CA 1
ATOM 714 C C . LYS A 1 90 ? 2.420 19.341 9.159 1.00 84.38 90 LYS A C 1
ATOM 716 O O . LYS A 1 90 ? 1.935 20.434 8.876 1.00 84.38 90 LYS A O 1
ATOM 721 N N . THR A 1 91 ? 2.818 18.450 8.260 1.00 89.56 91 THR A N 1
ATOM 722 C CA . THR A 1 91 ? 2.778 18.654 6.818 1.00 89.56 91 THR A CA 1
ATOM 723 C C . THR A 1 91 ? 1.885 17.595 6.201 1.00 89.56 91 THR A C 1
ATOM 725 O O . THR A 1 91 ? 2.175 16.403 6.261 1.00 89.56 91 THR A O 1
ATOM 728 N N . LYS A 1 92 ? 0.795 18.043 5.583 1.00 92.31 92 LYS A N 1
ATOM 729 C CA . LYS A 1 92 ? -0.170 17.191 4.903 1.00 92.31 92 LYS A CA 1
ATOM 730 C C . LYS A 1 92 ? -0.068 17.393 3.401 1.00 92.31 92 LYS A C 1
ATOM 732 O O . LYS A 1 92 ? -0.190 18.510 2.908 1.00 92.31 92 LYS A O 1
ATOM 737 N N . HIS A 1 93 ? 0.042 16.299 2.671 1.00 95.56 93 HIS A N 1
ATOM 738 C CA . HIS A 1 93 ? 0.042 16.281 1.219 1.00 95.56 93 HIS A CA 1
ATOM 739 C C . HIS A 1 93 ? -1.247 15.652 0.706 1.00 95.56 93 HIS A C 1
ATOM 741 O O . HIS A 1 93 ? -1.679 14.614 1.204 1.00 95.56 93 HIS A O 1
ATOM 747 N N . THR A 1 94 ? -1.874 16.298 -0.273 1.00 96.50 94 THR A N 1
ATOM 748 C CA . THR A 1 94 ? -3.124 15.849 -0.887 1.00 96.50 94 THR A CA 1
ATOM 749 C C . THR A 1 94 ? -2.967 15.777 -2.400 1.00 96.50 94 THR A C 1
ATOM 751 O O . THR A 1 94 ? -2.484 16.723 -3.022 1.00 96.50 94 THR A O 1
ATOM 754 N N . ILE A 1 95 ? -3.395 14.661 -2.984 1.00 97.56 95 ILE A N 1
ATOM 755 C CA . ILE A 1 95 ? -3.473 14.450 -4.431 1.00 97.56 95 ILE A CA 1
ATOM 756 C C . ILE A 1 95 ? -4.926 14.127 -4.753 1.00 97.56 95 ILE A C 1
ATOM 758 O O . ILE A 1 95 ? -5.496 13.188 -4.192 1.00 97.56 95 ILE A O 1
ATOM 762 N N . GLU A 1 96 ? -5.519 14.915 -5.640 1.00 96.31 96 GLU A N 1
ATOM 763 C CA . GLU A 1 96 ? -6.911 14.777 -6.059 1.00 96.31 96 GLU A CA 1
ATOM 764 C C . GLU A 1 96 ? -6.950 14.282 -7.504 1.00 96.31 96 GLU A C 1
ATOM 766 O O . GLU A 1 96 ? -6.318 14.856 -8.391 1.00 96.31 96 GLU A O 1
ATOM 771 N N . TYR A 1 97 ? -7.667 13.184 -7.732 1.00 96.38 97 TYR A N 1
ATOM 772 C CA . TYR A 1 97 ? -7.789 12.535 -9.035 1.00 96.38 97 TYR A CA 1
ATOM 773 C C . TYR A 1 97 ? -9.219 12.027 -9.201 1.00 96.38 97 TYR A C 1
ATOM 775 O O . TYR A 1 97 ? -9.460 10.838 -9.366 1.00 96.38 97 TYR A O 1
ATOM 783 N N . GLU A 1 98 ? -10.181 12.952 -9.155 1.00 95.19 98 GLU A N 1
ATOM 784 C CA . GLU A 1 98 ? -11.626 12.666 -9.135 1.00 95.19 98 GLU A CA 1
ATOM 785 C C . GLU A 1 98 ? -12.110 11.782 -10.295 1.00 95.19 98 GLU A C 1
ATOM 787 O O . GLU A 1 98 ? -13.071 11.020 -10.139 1.00 95.19 98 GLU A O 1
ATOM 792 N N . ASP A 1 99 ? -11.432 11.854 -11.443 1.00 94.19 99 ASP A N 1
ATOM 793 C CA . ASP A 1 99 ? -11.707 11.014 -12.611 1.00 94.19 99 ASP A CA 1
ATOM 794 C C . ASP A 1 99 ? -11.344 9.537 -12.379 1.00 94.19 99 ASP A C 1
ATOM 796 O O . ASP A 1 99 ? -11.818 8.673 -13.109 1.00 94.19 99 ASP A O 1
ATOM 800 N N . GLY A 1 100 ? -10.503 9.226 -11.392 1.00 96.44 100 GLY A N 1
ATOM 801 C CA . GLY A 1 100 ? -9.972 7.894 -11.108 1.00 96.44 100 GLY A CA 1
ATOM 802 C C . GLY A 1 100 ? -8.464 7.773 -11.311 1.00 96.44 100 GLY A C 1
ATOM 803 O O . GLY A 1 100 ? -7.763 8.712 -11.701 1.00 96.44 100 GLY A O 1
ATOM 804 N N . ILE A 1 101 ? -7.954 6.568 -11.069 1.00 97.62 101 ILE A N 1
ATOM 805 C CA . ILE A 1 101 ? -6.541 6.228 -11.228 1.00 97.62 101 ILE A CA 1
ATOM 806 C C . ILE A 1 101 ? -6.173 6.246 -12.721 1.00 97.62 101 ILE A C 1
ATOM 808 O O . ILE A 1 101 ? -6.613 5.414 -13.513 1.00 97.62 101 ILE A O 1
ATOM 812 N N . LYS A 1 102 ? -5.344 7.220 -13.100 1.00 96.25 102 LYS A N 1
ATOM 813 C CA . LYS A 1 102 ? -4.701 7.356 -14.421 1.00 96.25 102 LYS A CA 1
ATOM 814 C C . LYS A 1 102 ? -3.338 6.656 -14.488 1.00 96.25 102 LYS A C 1
ATOM 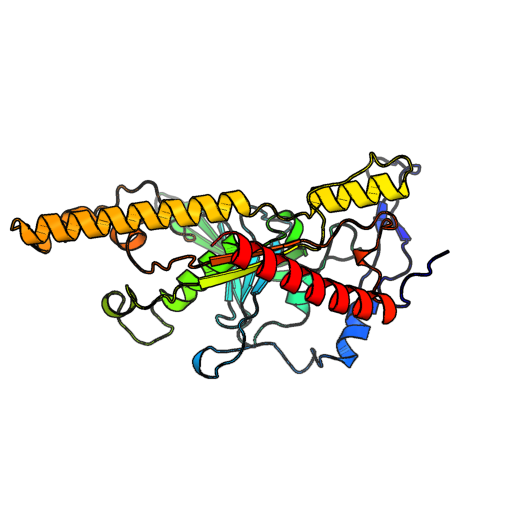816 O O . LYS A 1 102 ? -2.777 6.288 -13.455 1.00 96.25 102 LYS A O 1
ATOM 821 N N . ILE A 1 103 ? -2.788 6.539 -15.700 1.00 95.19 103 ILE A N 1
ATOM 822 C CA . ILE A 1 103 ? -1.467 5.939 -15.961 1.00 95.19 103 ILE A CA 1
ATOM 823 C C . ILE A 1 103 ? -0.340 6.571 -15.140 1.00 95.19 103 ILE A C 1
ATOM 825 O O . ILE A 1 103 ? 0.578 5.862 -14.744 1.00 95.19 103 ILE A O 1
ATOM 829 N N . ASP A 1 104 ? -0.426 7.862 -14.815 1.00 95.12 104 ASP A N 1
ATOM 830 C CA . ASP A 1 104 ? 0.603 8.546 -14.028 1.00 95.12 104 ASP A CA 1
ATOM 831 C C . ASP A 1 104 ? 0.752 7.947 -12.621 1.00 95.12 104 ASP A C 1
ATOM 833 O O . ASP A 1 104 ? 1.871 7.738 -12.166 1.00 95.12 104 ASP A O 1
ATOM 837 N N . HIS A 1 105 ? -0.345 7.556 -11.966 1.00 96.94 105 HIS A N 1
ATOM 838 C CA . HIS A 1 105 ? -0.299 6.875 -10.661 1.00 96.94 105 HIS A CA 1
ATOM 839 C C . HIS A 1 105 ? 0.289 5.463 -10.763 1.00 96.94 105 HIS A C 1
ATOM 841 O O . HIS A 1 105 ? 0.988 4.983 -9.876 1.00 96.94 105 HIS A O 1
ATOM 847 N N . VAL A 1 106 ? 0.009 4.772 -11.869 1.00 95.44 106 VAL A N 1
ATOM 848 C CA . VAL A 1 106 ? 0.596 3.457 -12.135 1.00 95.44 106 VAL A CA 1
ATOM 849 C C . VAL A 1 106 ? 2.100 3.601 -12.361 1.00 95.44 106 VAL A C 1
ATOM 851 O O . VAL A 1 106 ? 2.883 2.842 -11.798 1.00 95.44 106 VAL A O 1
ATOM 854 N N . LEU A 1 107 ? 2.511 4.629 -13.107 1.00 94.88 107 LEU A N 1
ATOM 855 C CA . LEU A 1 107 ? 3.907 4.967 -13.351 1.00 94.88 107 LEU A CA 1
ATOM 856 C C . LEU A 1 107 ? 4.673 5.291 -12.071 1.00 94.88 107 LEU A C 1
ATOM 858 O O . LEU A 1 107 ? 5.836 4.904 -11.979 1.00 94.88 107 LEU A O 1
ATOM 862 N N . THR A 1 108 ? 4.064 5.992 -11.113 1.00 95.94 108 THR A N 1
ATOM 863 C CA . THR A 1 108 ? 4.702 6.315 -9.826 1.00 95.94 108 THR A CA 1
ATOM 864 C C . THR A 1 108 ? 4.925 5.051 -9.002 1.00 95.94 108 THR A C 1
ATOM 866 O O . THR A 1 108 ? 6.033 4.838 -8.515 1.00 95.94 108 THR A O 1
ATOM 869 N N . SER A 1 109 ? 3.933 4.156 -8.963 1.00 94.94 109 SER A N 1
ATOM 870 C CA . SER A 1 109 ? 3.997 2.870 -8.259 1.00 94.94 109 SER A CA 1
ATOM 871 C C . SER A 1 109 ? 4.997 1.866 -8.849 1.00 94.94 109 SER A C 1
ATOM 873 O O . SER A 1 109 ? 5.301 0.900 -8.167 1.00 94.94 109 SER A O 1
ATOM 875 N N . MET A 1 110 ? 5.504 2.068 -10.074 1.00 91.00 110 MET A N 1
ATOM 876 C CA . MET A 1 110 ? 6.477 1.173 -10.735 1.00 91.00 110 MET A CA 1
ATOM 877 C C . MET A 1 110 ? 7.793 1.872 -11.121 1.00 91.00 110 MET A C 1
ATOM 879 O O . MET A 1 110 ? 8.493 1.446 -12.046 1.00 91.00 110 MET A O 1
ATOM 883 N N . SER A 1 111 ? 8.102 3.017 -10.501 1.00 92.38 111 SER A N 1
ATOM 884 C CA . SER A 1 111 ? 9.262 3.838 -10.863 1.00 92.38 111 SER A CA 1
ATOM 885 C C . SER A 1 111 ? 10.403 3.689 -9.853 1.00 92.38 111 SER A C 1
ATOM 887 O O . SER A 1 111 ? 10.424 4.407 -8.851 1.00 92.38 111 SER A O 1
ATOM 889 N N . PRO A 1 112 ? 11.415 2.842 -10.106 1.00 90.50 112 PRO A N 1
ATOM 890 C CA . PRO A 1 112 ? 12.570 2.761 -9.224 1.00 90.50 112 PRO A CA 1
ATOM 891 C C . PRO A 1 112 ? 13.469 3.995 -9.365 1.00 90.50 112 PRO A C 1
ATOM 893 O O . PRO A 1 112 ? 13.462 4.689 -10.385 1.00 90.50 112 PRO A O 1
ATOM 896 N N . HIS A 1 113 ? 14.343 4.202 -8.379 1.00 90.88 113 HIS A N 1
ATOM 897 C CA . HIS A 1 113 ? 15.352 5.275 -8.370 1.00 90.88 113 HIS A CA 1
ATOM 898 C C . HIS A 1 113 ? 16.285 5.310 -9.602 1.00 90.88 113 HIS A C 1
ATOM 900 O O . HIS A 1 113 ? 16.911 6.331 -9.885 1.00 90.88 113 HIS A O 1
ATOM 906 N N . LEU A 1 114 ? 16.394 4.209 -10.353 1.00 89.88 114 LEU A N 1
ATOM 907 C CA . LEU A 1 114 ? 17.220 4.115 -11.563 1.00 89.88 114 LEU A CA 1
ATOM 908 C C . LEU A 1 114 ? 16.550 4.718 -12.810 1.00 89.88 114 LEU A C 1
ATOM 910 O O . LEU A 1 114 ? 17.230 4.985 -13.807 1.00 89.88 114 LEU A O 1
ATOM 914 N N . ARG A 1 115 ? 15.233 4.965 -12.778 1.00 89.62 115 ARG A N 1
ATOM 915 C CA . ARG A 1 115 ? 14.510 5.570 -13.903 1.00 89.62 115 ARG A CA 1
ATOM 916 C C . ARG A 1 115 ? 15.081 6.953 -14.203 1.00 89.62 115 ARG A C 1
ATOM 918 O O . ARG A 1 115 ? 15.282 7.747 -13.294 1.00 89.62 115 ARG A O 1
ATOM 925 N N . TYR A 1 116 ? 15.361 7.273 -15.461 1.00 85.06 116 TYR A N 1
ATOM 926 C CA . TYR A 1 116 ? 15.990 8.541 -15.842 1.00 85.06 116 TYR A CA 1
ATOM 927 C C . TYR A 1 116 ? 15.180 9.766 -15.408 1.00 85.06 116 TYR A C 1
ATOM 929 O O . TYR A 1 116 ? 15.716 10.650 -14.745 1.00 85.06 116 TYR A O 1
ATOM 937 N N . LYS A 1 117 ? 13.891 9.786 -15.755 1.00 89.62 117 LYS A N 1
ATOM 938 C CA . LYS A 1 117 ? 12.951 10.836 -15.374 1.00 89.62 117 LYS A CA 1
ATOM 939 C C . LYS A 1 117 ? 11.879 10.239 -14.476 1.00 89.62 117 LYS A C 1
ATOM 941 O O . LYS A 1 117 ? 11.178 9.320 -14.896 1.00 89.62 117 LYS A O 1
ATOM 946 N N . TYR A 1 118 ? 11.770 10.746 -13.254 1.00 94.06 118 TYR A N 1
ATOM 947 C CA . TYR A 1 118 ? 10.744 10.292 -12.324 1.00 94.06 118 TYR A CA 1
ATOM 948 C C . TYR A 1 118 ? 9.372 10.829 -12.749 1.00 94.06 118 TYR A C 1
ATOM 950 O O . TYR A 1 118 ? 9.294 11.930 -13.298 1.00 94.06 118 TYR A O 1
ATOM 958 N N . PRO A 1 119 ? 8.301 10.050 -12.547 1.00 95.31 119 PRO A N 1
ATOM 959 C CA . PRO A 1 119 ? 6.952 10.547 -12.723 1.00 95.31 119 PRO A CA 1
ATOM 960 C C . PRO A 1 119 ? 6.646 11.554 -11.613 1.00 95.31 119 PRO A C 1
ATOM 962 O O . PRO A 1 119 ? 7.044 11.371 -10.460 1.00 95.31 119 PRO A O 1
ATOM 965 N N . GLU A 1 120 ? 5.948 12.617 -11.985 1.00 97.31 120 GLU A N 1
ATOM 966 C CA . GLU A 1 120 ? 5.568 13.698 -11.086 1.00 97.31 120 GLU A CA 1
ATOM 967 C C . GLU A 1 120 ? 4.048 13.776 -11.021 1.00 97.31 120 GLU A C 1
ATOM 969 O O . GLU A 1 120 ? 3.369 13.601 -12.033 1.00 97.31 120 GLU A O 1
ATOM 974 N N . LEU A 1 121 ? 3.518 14.034 -9.829 1.00 98.00 121 LEU A N 1
ATOM 975 C CA . LEU A 1 121 ? 2.101 14.314 -9.628 1.00 98.00 121 LEU A CA 1
ATOM 976 C C . LEU A 1 121 ? 1.948 15.696 -9.013 1.00 98.00 121 LEU A C 1
ATOM 978 O O . LEU A 1 121 ? 2.800 16.149 -8.248 1.00 98.00 121 LEU A O 1
ATOM 982 N N . ARG A 1 122 ? 0.827 16.343 -9.321 1.00 97.88 122 ARG A N 1
ATOM 983 C CA . ARG A 1 122 ? 0.454 17.611 -8.707 1.00 97.88 122 ARG A CA 1
ATOM 984 C C . ARG A 1 122 ? -0.020 17.372 -7.278 1.00 97.88 122 ARG A C 1
ATOM 986 O O . ARG A 1 122 ? -1.018 16.687 -7.064 1.00 97.88 122 ARG A O 1
ATOM 993 N N . VAL A 1 123 ? 0.671 17.969 -6.314 1.00 97.88 123 VAL A N 1
ATOM 994 C CA . VAL A 1 123 ? 0.421 17.804 -4.880 1.00 97.88 123 VAL A CA 1
ATOM 995 C C . VAL A 1 123 ? 0.036 19.142 -4.264 1.00 97.88 123 VAL A C 1
ATOM 997 O O . VAL A 1 123 ? 0.708 20.151 -4.474 1.00 97.88 123 VAL A O 1
ATOM 1000 N N . ILE A 1 124 ? -1.031 19.144 -3.467 1.00 97.19 124 ILE A N 1
ATOM 1001 C CA . ILE A 1 124 ? -1.396 20.256 -2.588 1.00 97.19 124 ILE A CA 1
ATOM 1002 C C . ILE A 1 124 ? -0.801 19.965 -1.212 1.00 97.19 124 ILE A C 1
ATOM 1004 O O . ILE A 1 124 ? -1.193 19.010 -0.541 1.00 97.19 124 ILE A O 1
ATOM 1008 N N . THR A 1 125 ? 0.163 20.778 -0.801 1.00 95.81 125 THR A N 1
ATOM 1009 C CA . THR A 1 125 ? 0.824 20.693 0.499 1.00 95.81 125 THR A CA 1
ATOM 1010 C C . THR A 1 125 ? 0.226 21.720 1.440 1.00 95.81 125 THR A C 1
ATOM 1012 O O . THR A 1 125 ? 0.306 22.912 1.166 1.00 95.81 125 THR A O 1
ATOM 1015 N N . THR A 1 126 ? -0.327 21.262 2.556 1.00 93.75 126 THR A N 1
ATOM 1016 C CA . THR A 1 126 ? -0.780 22.096 3.667 1.00 93.75 126 THR A CA 1
ATOM 1017 C C . THR A 1 126 ? 0.187 21.916 4.829 1.00 93.75 126 THR A C 1
ATOM 1019 O O . THR A 1 126 ? 0.303 20.817 5.370 1.00 93.75 126 THR A O 1
ATOM 1022 N N . THR A 1 127 ? 0.867 22.987 5.221 1.00 89.25 127 THR A N 1
ATOM 1023 C CA . THR A 1 127 ? 1.771 22.986 6.375 1.00 89.25 127 THR A CA 1
ATOM 1024 C C . THR A 1 127 ? 1.151 23.788 7.505 1.00 89.25 127 THR A C 1
ATOM 1026 O O . THR A 1 127 ? 0.889 24.984 7.348 1.00 89.25 127 THR A O 1
ATOM 1029 N N . ASN A 1 128 ? 0.972 23.137 8.651 1.00 83.19 128 ASN A N 1
ATOM 1030 C CA . ASN A 1 128 ? 0.498 23.773 9.870 1.00 83.19 128 ASN A CA 1
ATOM 1031 C C . ASN A 1 128 ? 1.687 24.474 10.534 1.00 83.19 128 ASN A C 1
ATOM 1033 O O . ASN A 1 128 ? 2.647 23.826 10.964 1.00 83.19 128 ASN A O 1
ATOM 1037 N N . SER A 1 129 ? 1.638 25.802 10.607 1.00 75.25 129 SER A N 1
ATOM 1038 C CA . SER A 1 129 ? 2.671 26.612 11.258 1.00 75.25 129 SER A CA 1
ATOM 1039 C C . SER A 1 129 ? 2.071 27.474 12.363 1.00 75.25 129 SER A C 1
ATOM 1041 O O . SER A 1 129 ? 1.011 28.065 12.184 1.00 75.25 129 SER A O 1
ATOM 1043 N N . GLU A 1 130 ? 2.748 27.556 13.507 1.00 70.19 130 GLU A N 1
ATOM 1044 C CA . GLU A 1 130 ? 2.392 28.508 14.560 1.00 70.19 130 GLU A CA 1
ATOM 1045 C C . GLU A 1 130 ? 3.087 29.843 14.278 1.00 70.19 130 GLU A C 1
ATOM 1047 O O . GLU A 1 130 ? 4.302 29.975 14.440 1.00 70.19 130 GLU A O 1
ATOM 1052 N N . GLU A 1 131 ? 2.319 30.851 13.869 1.00 67.69 131 GLU A N 1
ATOM 1053 C CA . GLU A 1 131 ? 2.799 32.224 13.720 1.00 67.69 131 GLU A CA 1
ATOM 1054 C C . GLU A 1 131 ? 2.052 33.129 14.703 1.00 67.69 131 GLU A C 1
ATOM 1056 O O . GLU A 1 131 ? 0.825 33.157 14.741 1.00 67.69 131 GLU A O 1
ATOM 1061 N N . HIS A 1 132 ? 2.790 33.877 15.532 1.00 64.75 132 HIS A N 1
ATOM 1062 C CA . HIS A 1 132 ? 2.223 34.795 16.536 1.00 64.75 132 HIS A CA 1
ATOM 1063 C C . HIS A 1 132 ? 1.198 34.148 17.498 1.00 64.75 132 HIS A C 1
ATOM 1065 O O . HIS A 1 132 ? 0.277 34.813 17.970 1.00 64.75 132 HIS A O 1
ATOM 1071 N N . GLY A 1 133 ? 1.355 32.855 17.805 1.00 63.69 133 GLY A N 1
ATOM 1072 C CA . GLY A 1 133 ? 0.435 32.113 18.677 1.00 63.69 133 GLY A CA 1
ATOM 1073 C C . GLY A 1 133 ? -0.894 31.728 18.015 1.00 63.69 133 GLY A C 1
ATOM 1074 O O . GLY A 1 133 ? -1.823 31.330 18.715 1.00 63.69 133 GLY A O 1
ATOM 1075 N N . GLN A 1 134 ? -0.997 31.849 16.687 1.00 62.25 134 GLN A N 1
ATOM 1076 C CA . GLN A 1 134 ? -2.120 31.365 15.888 1.00 62.25 134 GLN A CA 1
ATOM 1077 C C . GLN A 1 134 ? -1.644 30.282 14.915 1.00 62.25 134 GLN A C 1
ATOM 1079 O O . GLN A 1 134 ? -0.564 30.388 14.334 1.00 62.25 134 GLN A O 1
ATOM 1084 N N . ASN A 1 135 ? -2.465 29.246 14.732 1.00 69.25 135 ASN A N 1
ATOM 1085 C CA . ASN A 1 135 ? -2.244 28.257 13.682 1.00 69.25 135 ASN A CA 1
ATOM 1086 C C . ASN A 1 135 ? -2.577 28.891 12.332 1.00 69.25 135 ASN A C 1
ATOM 1088 O O . ASN A 1 135 ? -3.714 29.304 12.098 1.00 69.25 135 ASN A O 1
ATOM 1092 N N . VAL A 1 136 ? -1.571 28.974 11.468 1.00 76.81 136 VAL A N 1
ATOM 1093 C CA . VAL A 1 136 ? -1.698 29.422 10.086 1.00 76.81 136 VAL A CA 1
ATOM 1094 C C . VAL A 1 136 ? -1.374 28.245 9.178 1.00 76.81 136 VAL A C 1
ATOM 1096 O O . VAL A 1 136 ? -0.249 27.731 9.183 1.00 76.81 136 VAL A O 1
ATOM 1099 N N . ASP A 1 137 ? -2.364 27.860 8.379 1.00 82.19 137 ASP A N 1
ATOM 1100 C CA . ASP A 1 137 ? -2.225 26.830 7.357 1.00 82.19 137 ASP A CA 1
ATOM 1101 C C . ASP A 1 137 ? -1.690 27.476 6.080 1.00 82.19 137 ASP A C 1
ATOM 1103 O O . ASP A 1 137 ? -2.341 28.327 5.465 1.00 82.19 137 ASP A O 1
ATOM 1107 N N . LYS A 1 138 ? -0.485 27.078 5.669 1.00 88.19 138 LYS A N 1
ATOM 1108 C CA . LYS A 1 138 ? 0.091 27.496 4.388 1.00 88.19 138 LYS A CA 1
ATOM 1109 C C . LYS A 1 138 ? -0.151 26.411 3.360 1.00 88.19 138 LYS A C 1
ATOM 1111 O O . LYS A 1 138 ? 0.274 25.277 3.565 1.00 88.19 138 LYS A O 1
ATOM 1116 N N . GLN A 1 139 ? -0.813 26.775 2.266 1.00 92.75 139 GLN A N 1
ATOM 1117 C CA . GLN A 1 139 ? -1.049 25.882 1.141 1.00 92.75 139 GLN A CA 1
ATOM 1118 C C . GLN A 1 139 ? -0.136 26.228 -0.029 1.00 92.75 139 GLN A C 1
ATOM 1120 O O . GLN A 1 139 ? -0.065 27.381 -0.454 1.00 92.75 139 GLN A O 1
ATOM 1125 N N . GLU A 1 140 ? 0.534 25.216 -0.562 1.00 94.69 140 GLU A N 1
ATOM 1126 C CA . GLU A 1 140 ? 1.364 25.316 -1.755 1.00 94.69 140 GLU A CA 1
ATOM 1127 C C . GLU A 1 140 ? 1.017 24.175 -2.707 1.00 94.69 140 GLU A C 1
ATOM 1129 O O . GLU A 1 140 ? 0.837 23.033 -2.284 1.00 94.69 140 GLU A O 1
ATOM 1134 N N . GLN A 1 141 ? 0.925 24.480 -3.997 1.00 96.69 141 GLN A N 1
ATOM 1135 C CA . GLN A 1 141 ? 0.690 23.483 -5.029 1.00 96.69 141 GLN A CA 1
ATOM 1136 C C . GLN A 1 141 ? 1.940 23.341 -5.889 1.00 96.69 141 GLN A C 1
ATOM 1138 O O . GLN A 1 141 ? 2.362 24.301 -6.535 1.00 96.69 141 GLN A O 1
ATOM 1143 N N . THR A 1 142 ? 2.521 22.146 -5.900 1.00 97.06 142 THR A N 1
ATOM 1144 C CA . THR A 1 142 ? 3.747 21.842 -6.645 1.00 97.06 142 THR A CA 1
ATOM 1145 C C . THR A 1 142 ? 3.650 20.480 -7.310 1.00 97.06 142 THR A C 1
ATOM 1147 O O . THR A 1 142 ? 2.922 19.598 -6.854 1.00 97.06 142 THR A O 1
ATOM 1150 N N . ASP A 1 143 ? 4.384 20.304 -8.404 1.00 97.81 143 ASP A N 1
ATOM 1151 C CA . ASP A 1 143 ? 4.592 18.983 -8.987 1.00 97.81 143 ASP A CA 1
ATOM 1152 C C . ASP A 1 143 ? 5.732 18.306 -8.208 1.00 97.81 143 ASP A C 1
ATOM 1154 O O . ASP A 1 143 ? 6.819 18.876 -8.060 1.00 97.81 143 ASP A O 1
ATOM 1158 N N . ARG A 1 144 ? 5.474 17.120 -7.644 1.00 97.75 144 ARG A N 1
ATOM 1159 C CA . ARG A 1 144 ? 6.447 16.381 -6.821 1.00 97.75 144 ARG A CA 1
ATOM 1160 C C . ARG A 1 144 ? 6.798 15.043 -7.464 1.00 97.75 144 ARG A C 1
ATOM 1162 O O . ARG A 1 144 ? 5.897 14.384 -7.985 1.00 97.75 144 ARG A O 1
ATOM 1169 N N . PRO A 1 145 ? 8.075 14.624 -7.430 1.00 97.69 145 PRO A N 1
ATOM 1170 C CA . PRO A 1 145 ? 8.502 13.345 -7.979 1.00 97.69 145 PRO A CA 1
ATOM 1171 C C . PRO A 1 145 ? 8.188 12.186 -7.032 1.00 97.69 145 PRO A C 1
ATOM 1173 O O . PRO A 1 145 ? 8.341 12.303 -5.816 1.00 97.69 145 PRO A O 1
ATOM 1176 N N . PHE A 1 146 ? 7.834 11.038 -7.608 1.00 97.69 146 PHE A N 1
ATOM 1177 C CA . PHE A 1 146 ? 7.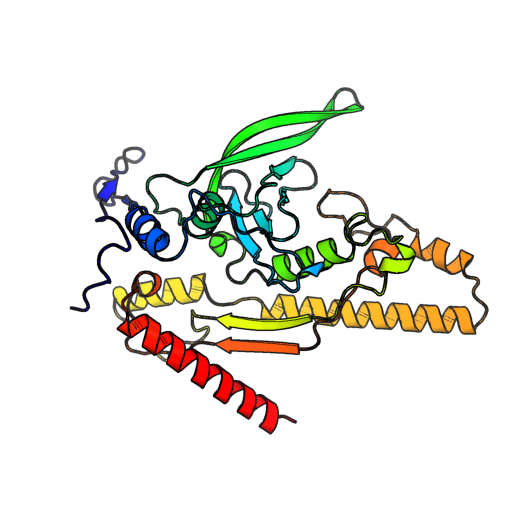525 9.821 -6.859 1.00 97.69 146 PHE A CA 1
ATOM 1178 C C . PHE A 1 146 ? 8.358 8.626 -7.318 1.00 97.69 146 PHE A C 1
ATOM 1180 O O . PHE A 1 146 ? 8.738 8.515 -8.489 1.00 97.69 146 PHE A O 1
ATOM 1187 N N . TRP A 1 147 ? 8.586 7.707 -6.386 1.00 96.81 147 TRP A N 1
ATOM 1188 C CA . TRP A 1 147 ? 9.178 6.394 -6.615 1.00 96.81 147 TRP A CA 1
ATOM 1189 C C . TRP A 1 147 ? 8.226 5.264 -6.230 1.00 96.81 147 TRP A C 1
ATOM 1191 O O . TRP A 1 147 ? 7.208 5.472 -5.570 1.00 96.81 147 TRP A O 1
ATOM 1201 N N . ASP A 1 148 ? 8.609 4.063 -6.647 1.00 95.00 148 ASP A N 1
ATOM 1202 C CA . ASP A 1 148 ? 7.939 2.798 -6.362 1.00 95.00 148 ASP A CA 1
ATOM 1203 C C . ASP A 1 148 ? 7.603 2.632 -4.865 1.00 95.00 148 ASP A C 1
ATOM 1205 O O . ASP A 1 148 ? 8.409 2.953 -3.986 1.00 95.00 148 ASP A O 1
ATOM 1209 N N . GLY A 1 149 ? 6.410 2.112 -4.565 1.00 94.69 149 GLY A N 1
ATOM 1210 C CA . GLY A 1 149 ? 5.959 1.830 -3.200 1.00 94.69 149 GLY A CA 1
ATOM 1211 C C . GLY A 1 149 ? 6.868 0.865 -2.440 1.00 94.69 149 GLY A C 1
ATOM 1212 O O . GLY A 1 149 ? 6.956 0.952 -1.213 1.00 94.69 149 GLY A O 1
ATOM 1213 N N . ALA A 1 150 ? 7.620 0.021 -3.151 1.00 92.56 150 ALA A N 1
ATOM 1214 C CA . ALA A 1 150 ? 8.524 -0.971 -2.583 1.00 92.56 150 ALA A CA 1
ATOM 1215 C C . ALA A 1 150 ? 9.598 -0.394 -1.642 1.00 92.56 150 ALA A C 1
ATOM 1217 O O . ALA A 1 150 ? 10.113 -1.115 -0.788 1.00 92.56 150 ALA A O 1
ATOM 1218 N N . TYR A 1 151 ? 9.921 0.904 -1.746 1.00 93.00 151 TYR A N 1
ATOM 1219 C CA . TYR A 1 151 ? 10.862 1.563 -0.830 1.00 93.00 151 TYR A CA 1
ATOM 1220 C C . TYR A 1 151 ? 10.322 1.751 0.595 1.00 93.00 151 TYR A C 1
ATOM 1222 O O . TYR A 1 151 ? 11.125 1.878 1.519 1.00 93.00 151 TYR A O 1
ATOM 1230 N N . LEU A 1 152 ? 8.997 1.772 0.788 1.00 91.50 152 LEU A N 1
ATOM 1231 C CA . LEU A 1 152 ? 8.367 1.900 2.111 1.00 91.50 152 LEU A CA 1
ATOM 1232 C C . LEU A 1 152 ? 7.465 0.715 2.471 1.00 91.50 152 LEU A C 1
ATOM 1234 O O . LEU A 1 152 ? 7.416 0.326 3.639 1.00 91.50 152 LEU A O 1
ATOM 1238 N N . SER A 1 153 ? 6.735 0.170 1.499 1.00 87.19 153 SER A N 1
ATOM 1239 C CA . SER A 1 153 ? 5.731 -0.873 1.710 1.00 87.19 153 SER A CA 1
ATOM 1240 C C . SER A 1 153 ? 5.589 -1.729 0.444 1.00 87.19 153 SER A C 1
ATOM 1242 O O . SER A 1 153 ? 4.735 -1.468 -0.400 1.00 87.19 153 SER A O 1
ATOM 1244 N N . ASN A 1 154 ? 6.467 -2.729 0.278 1.00 88.38 154 ASN A N 1
ATOM 1245 C CA . ASN A 1 154 ? 6.428 -3.632 -0.883 1.00 88.38 154 ASN A CA 1
ATOM 1246 C C . ASN A 1 154 ? 5.211 -4.565 -0.858 1.00 88.38 154 ASN A C 1
ATOM 1248 O O . ASN A 1 154 ? 4.544 -4.728 -1.875 1.00 88.38 154 ASN A O 1
ATOM 1252 N N . THR A 1 155 ? 4.883 -5.106 0.319 1.00 93.88 155 THR A N 1
ATOM 1253 C CA . THR A 1 155 ? 3.578 -5.721 0.579 1.00 93.88 155 THR A CA 1
ATOM 1254 C C . THR A 1 155 ? 2.739 -4.738 1.396 1.00 93.88 155 THR A C 1
ATOM 1256 O O . THR A 1 155 ? 2.925 -4.645 2.613 1.00 93.88 155 THR A O 1
ATOM 1259 N N . PRO A 1 156 ? 1.823 -3.980 0.768 1.00 94.44 156 PRO A N 1
ATOM 1260 C CA . PRO A 1 156 ? 1.170 -2.836 1.397 1.00 94.44 156 PRO A CA 1
ATOM 1261 C C . PRO A 1 156 ? 0.002 -3.220 2.319 1.00 94.44 156 PRO A C 1
ATOM 1263 O O . PRO A 1 156 ? -1.082 -2.640 2.248 1.00 94.44 156 PRO A O 1
ATOM 1266 N N . LEU A 1 157 ? 0.190 -4.215 3.196 1.00 95.25 157 LEU A N 1
ATOM 1267 C CA . LEU A 1 157 ? -0.867 -4.697 4.089 1.00 95.25 157 LEU A CA 1
ATOM 1268 C C . LEU A 1 157 ? -1.378 -3.573 4.995 1.00 95.25 157 LEU A C 1
ATOM 1270 O O . LEU A 1 157 ? -2.583 -3.384 5.120 1.00 95.25 157 LEU A O 1
ATOM 1274 N N . ARG A 1 158 ? -0.482 -2.781 5.594 1.00 92.75 158 ARG A N 1
ATOM 1275 C CA . ARG A 1 158 ? -0.870 -1.670 6.479 1.00 92.75 158 ARG A CA 1
ATOM 1276 C C . ARG A 1 158 ? -1.732 -0.640 5.750 1.00 92.75 158 ARG A C 1
ATOM 1278 O O . ARG A 1 158 ? -2.732 -0.182 6.303 1.00 92.75 158 ARG A O 1
ATOM 1285 N N . GLU A 1 159 ? -1.374 -0.310 4.513 1.00 94.19 159 GLU A N 1
ATOM 1286 C CA . GLU A 1 159 ? -2.139 0.589 3.655 1.00 94.19 159 GLU A CA 1
ATOM 1287 C C . GLU A 1 159 ? -3.512 -0.004 3.310 1.00 94.19 159 GLU A C 1
ATOM 1289 O O . GLU A 1 159 ? -4.504 0.715 3.395 1.00 94.19 159 GLU A O 1
ATOM 1294 N N . VAL A 1 160 ? -3.596 -1.308 3.011 1.00 94.69 160 VAL A N 1
ATOM 1295 C CA . VAL A 1 160 ? -4.868 -2.018 2.773 1.00 94.69 160 VAL A CA 1
ATOM 1296 C C . VAL A 1 160 ? -5.772 -1.958 4.006 1.00 94.69 160 VAL A C 1
ATOM 1298 O O . VAL A 1 160 ? -6.928 -1.553 3.890 1.00 94.69 160 VAL A O 1
ATOM 1301 N N . LEU A 1 161 ? -5.261 -2.306 5.194 1.00 92.75 161 LEU A N 1
ATOM 1302 C CA . LEU A 1 161 ? -6.046 -2.296 6.436 1.00 92.75 161 LEU A CA 1
ATOM 1303 C C . LEU A 1 161 ? -6.566 -0.893 6.760 1.00 92.75 161 LEU A C 1
ATOM 1305 O O . LEU A 1 161 ? -7.728 -0.722 7.137 1.00 92.75 161 LEU A O 1
ATOM 1309 N N . GLN A 1 162 ? -5.710 0.116 6.595 1.00 89.50 162 GLN A N 1
ATOM 1310 C CA . GLN A 1 162 ? -6.071 1.505 6.842 1.00 89.50 162 GLN A CA 1
ATOM 1311 C C . GLN A 1 162 ? -7.097 2.003 5.815 1.00 89.50 162 GLN A C 1
ATOM 1313 O O . GLN A 1 162 ? -8.111 2.575 6.207 1.00 89.50 162 GLN A O 1
ATOM 1318 N N . ALA A 1 163 ? -6.881 1.748 4.522 1.00 91.44 163 ALA A N 1
ATOM 1319 C CA . ALA A 1 163 ? -7.788 2.160 3.452 1.00 91.44 163 ALA A CA 1
ATOM 1320 C C . ALA A 1 163 ? -9.147 1.449 3.534 1.00 91.44 163 ALA A C 1
ATOM 1322 O O . ALA A 1 163 ? -10.179 2.043 3.211 1.00 91.44 163 ALA A O 1
ATOM 1323 N N . HIS A 1 164 ? -9.173 0.186 3.969 1.00 91.69 164 HIS A N 1
ATOM 1324 C CA . HIS A 1 164 ? -10.407 -0.547 4.251 1.00 91.69 164 HIS A CA 1
ATOM 1325 C C . HIS A 1 164 ? -11.176 0.105 5.392 1.00 91.69 164 HIS A C 1
ATOM 1327 O O . HIS A 1 164 ? -12.332 0.483 5.205 1.00 91.69 164 HIS A O 1
ATOM 1333 N N . ARG A 1 165 ? -10.511 0.336 6.532 1.00 87.88 165 ARG A N 1
ATOM 1334 C CA . ARG A 1 165 ? -11.123 1.032 7.666 1.00 87.88 165 ARG A CA 1
ATOM 1335 C C . ARG A 1 165 ? -11.688 2.382 7.262 1.00 87.88 165 ARG A C 1
ATOM 1337 O O . ARG A 1 165 ? -12.842 2.665 7.549 1.00 87.88 165 ARG A O 1
ATOM 1344 N N . ASP A 1 166 ? -10.866 3.215 6.634 1.00 85.94 166 ASP A N 1
ATOM 1345 C CA . ASP A 1 166 ? -11.224 4.597 6.336 1.00 85.94 166 ASP A CA 1
ATOM 1346 C C . ASP A 1 166 ? -12.371 4.671 5.331 1.00 85.94 166 ASP A C 1
ATOM 1348 O O . ASP A 1 166 ? -13.232 5.529 5.472 1.00 85.94 166 ASP A O 1
ATOM 1352 N N . TYR A 1 167 ? -12.441 3.752 4.366 1.00 86.81 167 TYR A N 1
ATOM 1353 C CA . TYR A 1 167 ? -13.575 3.678 3.449 1.00 86.81 167 TYR A CA 1
ATOM 1354 C C . TYR A 1 167 ? -14.883 3.407 4.211 1.00 86.81 167 TYR A C 1
ATOM 1356 O O . TYR A 1 167 ? -15.793 4.232 4.201 1.00 86.81 167 TYR A O 1
ATOM 1364 N N . TRP A 1 168 ? -14.951 2.306 4.959 1.00 84.06 168 TRP A N 1
ATOM 1365 C CA . TRP A 1 168 ? -16.181 1.895 5.647 1.00 84.06 168 TRP A CA 1
ATOM 1366 C C . TRP A 1 168 ? -16.555 2.761 6.851 1.00 84.06 168 TRP A C 1
ATOM 1368 O O . TRP A 1 168 ? -17.725 2.829 7.219 1.00 84.06 168 TRP A O 1
ATOM 1378 N N . TYR A 1 169 ? -15.567 3.403 7.470 1.00 79.12 169 TYR A N 1
ATOM 1379 C CA . TYR A 1 169 ? -15.721 4.196 8.687 1.00 79.12 169 TYR A CA 1
ATOM 1380 C C . TYR A 1 169 ? -15.556 5.707 8.443 1.00 79.12 169 TYR A C 1
ATOM 1382 O O . TYR A 1 169 ? -15.292 6.467 9.377 1.00 79.12 169 TYR A O 1
ATOM 1390 N N . SER A 1 170 ? -15.682 6.168 7.194 1.00 72.38 170 SER A N 1
ATOM 1391 C CA . SER A 1 170 ? -15.724 7.601 6.878 1.00 72.38 170 SER A CA 1
ATOM 1392 C C . SER A 1 170 ? -17.154 8.130 6.831 1.00 72.38 170 SER A C 1
ATOM 1394 O O . SER A 1 170 ? -18.072 7.462 6.365 1.00 72.38 170 SER A O 1
ATOM 1396 N N . ASP A 1 171 ? -17.313 9.386 7.253 1.00 56.94 171 ASP A N 1
ATOM 1397 C CA . ASP A 1 171 ? -18.595 10.089 7.429 1.00 56.94 171 ASP A CA 1
ATOM 1398 C C . ASP A 1 171 ? -19.475 10.201 6.166 1.00 56.94 171 ASP A C 1
ATOM 1400 O O . ASP A 1 171 ? -20.620 10.635 6.256 1.00 56.94 171 ASP A O 1
ATOM 1404 N N . ASN A 1 172 ? -18.974 9.804 4.992 1.00 53.81 172 ASN A N 1
ATOM 1405 C CA . ASN A 1 172 ? -19.542 10.198 3.702 1.00 53.81 172 ASN A CA 1
ATOM 1406 C C . ASN A 1 172 ? -19.910 9.051 2.751 1.00 53.81 172 ASN A C 1
ATOM 1408 O O . ASN A 1 172 ? -20.516 9.330 1.720 1.00 53.81 172 ASN A O 1
ATOM 1412 N N . ILE A 1 173 ? -19.561 7.791 3.035 1.00 56.28 173 ILE A N 1
ATOM 1413 C CA . ILE A 1 173 ? -19.670 6.740 2.001 1.00 56.28 173 ILE A CA 1
ATOM 1414 C C . ILE A 1 173 ? -21.038 6.049 1.983 1.00 56.28 173 ILE A C 1
ATOM 1416 O O . ILE A 1 173 ? -21.492 5.637 0.923 1.00 56.28 173 ILE A O 1
ATOM 1420 N N . LEU A 1 174 ? -21.763 6.006 3.106 1.00 54.41 174 LEU A N 1
ATOM 1421 C CA . LEU A 1 174 ? -23.069 5.327 3.172 1.00 54.41 174 LEU A CA 1
ATOM 1422 C C . LEU A 1 174 ? -24.237 6.222 3.607 1.00 54.41 174 LEU A C 1
ATOM 1424 O O . LEU A 1 174 ? -25.347 5.720 3.768 1.00 54.41 174 LEU A O 1
ATOM 1428 N N . GLY A 1 175 ? -24.012 7.524 3.826 1.00 55.06 175 GLY A N 1
ATOM 1429 C CA . GLY A 1 175 ? -25.044 8.434 4.351 1.00 55.06 175 GLY A CA 1
ATOM 1430 C C . GLY A 1 175 ? -25.588 8.025 5.730 1.00 55.06 175 GLY A C 1
ATOM 1431 O O . GLY A 1 175 ? -26.690 8.427 6.095 1.00 55.06 175 GLY A O 1
ATOM 1432 N N . LYS A 1 176 ? -24.832 7.198 6.462 1.00 56.75 176 LYS A N 1
ATOM 1433 C CA . LYS A 1 176 ? -25.157 6.652 7.784 1.00 56.75 176 LYS A CA 1
ATOM 1434 C C . LYS A 1 176 ? -24.408 7.418 8.870 1.00 56.75 176 LYS A C 1
ATOM 1436 O O . LYS A 1 176 ? -23.301 7.901 8.632 1.00 56.75 176 LYS A O 1
ATOM 1441 N N . SER A 1 177 ? -24.991 7.530 10.061 1.00 58.88 177 SER A N 1
ATOM 1442 C CA . SER A 1 177 ? -24.318 8.170 11.197 1.00 58.88 177 SER A CA 1
ATOM 1443 C C . SER A 1 177 ? -23.117 7.334 11.673 1.00 58.88 177 SER A C 1
ATOM 1445 O O . SER A 1 177 ? -23.059 6.123 11.453 1.00 58.88 177 SER A O 1
ATOM 1447 N N . LYS A 1 178 ? -22.153 7.947 12.376 1.00 60.69 178 LYS A N 1
ATOM 1448 C CA . LYS A 1 178 ? -21.019 7.213 12.985 1.00 60.69 178 LYS A CA 1
ATOM 1449 C C . LYS A 1 178 ? -21.469 6.062 13.891 1.00 60.69 178 LYS A C 1
ATOM 1451 O O . LYS A 1 178 ? -20.808 5.030 13.943 1.00 60.69 178 LYS A O 1
ATOM 1456 N N . GLU A 1 179 ? -22.600 6.229 14.573 1.00 60.38 179 GLU A N 1
ATOM 1457 C CA . GLU A 1 179 ? -23.189 5.217 15.456 1.00 60.38 179 GLU A CA 1
ATOM 1458 C C . GLU A 1 179 ? -23.726 4.020 14.663 1.00 60.38 179 GLU A C 1
ATOM 1460 O O . GLU A 1 179 ? -23.562 2.882 15.091 1.00 60.38 179 GLU A O 1
ATOM 1465 N N . GLU A 1 180 ? -24.289 4.257 13.475 1.00 57.84 180 GLU A N 1
ATOM 1466 C CA . GLU A 1 180 ? -24.718 3.204 12.548 1.00 57.84 180 GLU A CA 1
ATOM 1467 C C . GLU A 1 180 ? -23.531 2.521 11.845 1.00 57.84 180 GLU A C 1
ATOM 1469 O O . GLU A 1 180 ? -23.647 1.369 11.432 1.00 57.84 180 GLU A O 1
ATOM 1474 N N . MET A 1 181 ? -22.389 3.210 11.711 1.00 61.44 181 MET A N 1
ATOM 1475 C CA . MET A 1 181 ? -21.178 2.709 11.040 1.00 61.44 181 MET A CA 1
ATOM 1476 C C . MET A 1 181 ? -20.212 1.933 11.935 1.00 61.44 181 MET A C 1
ATOM 1478 O O . MET A 1 181 ? -19.340 1.228 11.424 1.00 61.44 181 MET A O 1
ATOM 1482 N N . LYS A 1 182 ? -20.371 2.018 13.259 1.00 61.47 182 LYS A N 1
ATOM 1483 C CA . LYS A 1 182 ? -19.482 1.392 14.248 1.00 61.47 182 LYS A CA 1
ATOM 1484 C C . LYS A 1 182 ? -19.274 -0.112 14.033 1.00 61.47 182 LYS A C 1
ATOM 1486 O O . LYS A 1 182 ? -18.146 -0.578 14.189 1.00 61.47 182 LYS A O 1
ATOM 1491 N N . ASP A 1 183 ? -20.328 -0.810 13.612 1.00 63.78 183 ASP A N 1
ATOM 1492 C CA . ASP A 1 183 ? -20.357 -2.263 13.392 1.00 63.78 183 ASP A CA 1
ATOM 1493 C C . ASP A 1 183 ? -20.417 -2.650 11.896 1.00 63.78 183 ASP A C 1
ATOM 1495 O O . ASP A 1 183 ? -20.676 -3.806 11.565 1.00 63.78 183 ASP A O 1
ATOM 1499 N N . LEU A 1 184 ? -20.222 -1.695 10.972 1.00 66.25 184 LEU A N 1
ATOM 1500 C CA . LEU A 1 184 ? -20.391 -1.918 9.526 1.00 66.25 184 LEU A CA 1
ATOM 1501 C C . LEU A 1 184 ? -19.102 -2.235 8.769 1.00 66.25 184 LEU A C 1
ATOM 1503 O O . LEU A 1 184 ? -19.192 -2.554 7.585 1.00 66.25 184 LEU A O 1
ATOM 1507 N N . VAL A 1 185 ? -17.924 -2.141 9.394 1.00 83.69 185 VAL A N 1
ATOM 1508 C CA . VAL A 1 185 ? -16.674 -2.456 8.690 1.00 83.69 185 VAL A CA 1
ATOM 1509 C C . VAL A 1 185 ? -16.580 -3.973 8.511 1.00 83.69 185 VAL A C 1
ATOM 1511 O O . VAL A 1 185 ? -16.500 -4.683 9.512 1.00 83.69 185 VAL A O 1
ATOM 1514 N N . PRO A 1 186 ? -16.593 -4.495 7.272 1.00 88.56 186 PRO A N 1
ATOM 1515 C CA . PRO A 1 186 ? -16.565 -5.933 7.054 1.00 88.56 186 PRO A CA 1
ATOM 1516 C C . PRO A 1 186 ? -15.227 -6.526 7.486 1.00 88.56 186 PRO A C 1
ATOM 1518 O O . PRO A 1 186 ? -14.178 -5.928 7.241 1.00 88.56 186 PRO A O 1
ATOM 1521 N N . ASP A 1 187 ? -15.261 -7.719 8.072 1.00 91.31 187 ASP A N 1
ATOM 1522 C CA . ASP A 1 187 ? -14.054 -8.506 8.307 1.00 91.31 187 ASP A CA 1
ATOM 1523 C C . ASP A 1 187 ? -13.339 -8.817 6.980 1.00 91.31 187 ASP A C 1
ATOM 1525 O O . ASP A 1 187 ? -13.966 -8.902 5.920 1.00 91.31 187 ASP A O 1
ATOM 1529 N N . LEU A 1 188 ? -12.015 -8.967 7.036 1.00 92.56 188 LEU A N 1
ATOM 1530 C CA . LEU A 1 188 ? -11.185 -9.248 5.869 1.00 92.56 188 LEU A CA 1
ATOM 1531 C C . LEU A 1 188 ? -10.585 -10.648 5.940 1.00 92.56 188 LEU A C 1
ATOM 1533 O O . LEU A 1 188 ? -10.062 -11.077 6.969 1.00 92.56 188 LEU A O 1
ATOM 1537 N N . GLU A 1 189 ? -10.595 -11.315 4.795 1.00 93.44 189 GLU A N 1
ATOM 1538 C CA . GLU A 1 189 ? -9.690 -12.411 4.485 1.00 93.44 189 GLU A CA 1
ATOM 1539 C C . GLU A 1 189 ? -8.620 -11.877 3.532 1.00 93.44 189 GLU A C 1
ATOM 1541 O O . GLU A 1 189 ? -8.931 -11.178 2.564 1.00 93.44 189 GLU A O 1
ATOM 1546 N N . VAL A 1 190 ? -7.354 -12.148 3.843 1.00 93.38 190 VAL A N 1
ATOM 1547 C CA . VAL A 1 190 ? -6.214 -11.573 3.130 1.00 93.38 190 VAL A CA 1
ATOM 1548 C C . VAL A 1 190 ? -5.388 -12.684 2.504 1.00 93.38 190 VAL A C 1
ATOM 1550 O O . VAL A 1 190 ? -4.958 -13.613 3.181 1.00 93.38 190 VAL A O 1
ATOM 1553 N N . PHE A 1 191 ? -5.120 -12.546 1.210 1.00 92.81 191 PHE A N 1
ATOM 1554 C CA . PHE A 1 191 ? -4.186 -13.389 0.475 1.00 92.81 191 PHE A CA 1
ATOM 1555 C C . PHE A 1 191 ? -2.942 -12.564 0.161 1.00 92.81 191 PHE A C 1
ATOM 1557 O O . PHE A 1 191 ? -3.032 -11.527 -0.501 1.00 92.81 191 PHE A O 1
ATOM 1564 N N . ILE A 1 192 ? -1.789 -13.009 0.650 1.00 92.75 192 ILE A N 1
ATOM 1565 C CA . ILE A 1 192 ? -0.502 -12.349 0.448 1.00 92.75 192 ILE A CA 1
ATOM 1566 C C . ILE A 1 192 ? 0.293 -13.178 -0.545 1.00 92.75 192 ILE A C 1
ATOM 1568 O O . ILE A 1 192 ? 0.718 -14.286 -0.239 1.00 92.75 192 ILE A O 1
ATOM 1572 N N . VAL A 1 193 ? 0.469 -12.642 -1.751 1.00 90.81 193 VAL A N 1
ATOM 1573 C CA . VAL A 1 193 ? 1.223 -13.301 -2.820 1.00 90.81 193 VAL A CA 1
ATOM 1574 C C . VAL A 1 193 ? 2.626 -12.717 -2.858 1.00 90.81 193 VAL A C 1
ATOM 1576 O O . VAL A 1 193 ? 2.807 -11.555 -3.226 1.00 90.81 193 VAL A O 1
ATOM 1579 N N . ASN A 1 194 ? 3.617 -13.524 -2.498 1.00 89.38 194 ASN A N 1
ATOM 1580 C CA . ASN A 1 194 ? 5.007 -13.107 -2.432 1.00 89.38 194 ASN A CA 1
ATOM 1581 C C . ASN A 1 194 ? 5.815 -13.739 -3.571 1.00 89.38 194 ASN A C 1
ATOM 1583 O O . ASN A 1 194 ? 5.971 -14.955 -3.672 1.00 89.38 194 ASN A O 1
ATOM 1587 N N . LEU A 1 195 ? 6.358 -12.887 -4.441 1.00 87.62 195 LEU A N 1
ATOM 1588 C CA . LEU A 1 195 ? 7.157 -13.315 -5.593 1.00 87.62 195 LEU A CA 1
ATOM 1589 C C . LEU A 1 195 ? 8.652 -13.458 -5.281 1.00 87.62 195 LEU A C 1
ATOM 1591 O O . LEU A 1 195 ? 9.399 -13.942 -6.136 1.00 87.62 195 LEU A O 1
ATOM 1595 N N . TYR A 1 196 ? 9.077 -13.020 -4.094 1.00 88.44 196 TYR A N 1
ATOM 1596 C CA . TYR A 1 196 ? 10.464 -12.994 -3.649 1.00 88.44 196 TYR A CA 1
ATOM 1597 C C . TYR A 1 196 ? 10.636 -13.960 -2.468 1.00 88.44 196 TYR A C 1
ATOM 1599 O O . TYR A 1 196 ? 10.290 -13.606 -1.339 1.00 88.44 196 TYR A O 1
ATOM 1607 N N . PRO A 1 197 ? 11.149 -15.18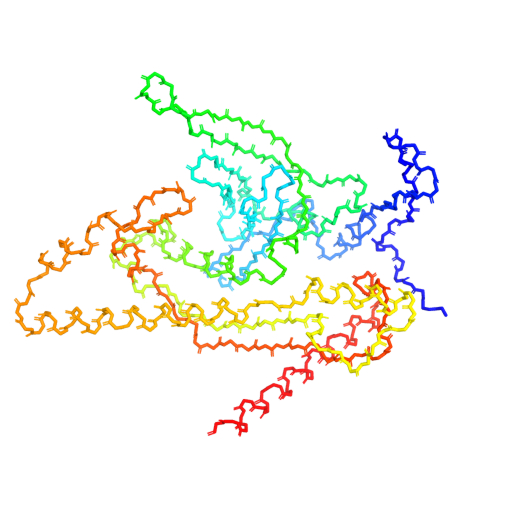0 -2.712 1.00 85.88 197 PRO A N 1
ATOM 1608 C CA . PRO A 1 197 ? 11.281 -16.208 -1.688 1.00 85.88 197 PRO A CA 1
ATOM 1609 C C . PRO A 1 197 ? 12.012 -15.716 -0.432 1.00 85.88 197 PRO A C 1
ATOM 1611 O O . PRO A 1 197 ? 13.118 -15.167 -0.487 1.00 85.88 197 PRO A O 1
ATOM 1614 N N . SER A 1 198 ? 11.406 -15.953 0.731 1.00 84.00 198 SER A N 1
ATOM 1615 C CA . SER A 1 198 ? 11.977 -15.557 2.025 1.00 84.00 198 SER A CA 1
ATOM 1616 C C . SER A 1 198 ? 13.203 -16.397 2.397 1.00 84.00 198 SER A C 1
ATOM 1618 O O . SER A 1 198 ? 14.141 -15.901 3.026 1.00 84.00 198 SER A O 1
ATOM 1620 N N . THR A 1 199 ? 13.240 -17.656 1.957 1.00 85.81 199 THR A N 1
ATOM 1621 C CA . THR A 1 199 ? 14.328 -18.607 2.223 1.00 85.81 199 THR A CA 1
ATOM 1622 C C . THR A 1 199 ? 15.070 -18.977 0.943 1.00 85.81 199 THR A C 1
ATOM 1624 O O . THR A 1 199 ? 14.528 -18.853 -0.149 1.00 85.81 199 THR A O 1
ATOM 1627 N N . GLU A 1 200 ? 16.322 -19.403 1.096 1.00 85.00 200 GLU A N 1
ATOM 1628 C CA . GLU A 1 200 ? 17.186 -19.855 0.006 1.00 85.00 200 GLU A CA 1
ATOM 1629 C C . GLU A 1 200 ? 17.939 -21.110 0.467 1.00 85.00 200 GLU A C 1
ATOM 1631 O O . GLU A 1 200 ? 18.304 -21.215 1.644 1.00 85.00 200 GLU A O 1
ATOM 1636 N N . ASN A 1 201 ? 18.147 -22.065 -0.441 1.00 86.00 201 ASN A N 1
ATOM 1637 C CA . ASN A 1 201 ? 18.754 -23.357 -0.104 1.00 86.00 201 ASN A CA 1
ATOM 1638 C C . ASN A 1 201 ? 20.288 -23.308 -0.105 1.00 86.00 201 ASN A C 1
ATOM 1640 O O . ASN A 1 201 ? 20.933 -24.048 0.640 1.00 86.00 201 ASN A O 1
ATOM 1644 N N . GLU A 1 202 ? 20.874 -22.448 -0.938 1.00 85.88 202 GLU A N 1
ATOM 1645 C CA . GLU A 1 202 ? 22.317 -22.374 -1.165 1.00 85.88 202 GLU A CA 1
ATOM 1646 C C . GLU A 1 202 ? 22.838 -20.936 -1.051 1.00 85.88 202 GLU A C 1
ATOM 1648 O O . GLU A 1 202 ? 22.117 -19.959 -1.236 1.00 85.88 202 GLU A O 1
ATOM 1653 N N . VAL A 1 203 ? 24.122 -20.781 -0.724 1.00 87.44 203 VAL A N 1
ATOM 1654 C CA . VAL A 1 203 ? 24.751 -19.454 -0.677 1.00 87.44 203 VAL A CA 1
ATOM 1655 C C . VAL A 1 203 ? 25.073 -19.014 -2.109 1.00 87.44 203 VAL A C 1
ATOM 1657 O O . VAL A 1 203 ? 25.775 -19.755 -2.802 1.00 87.44 203 VAL A O 1
ATOM 1660 N N . PRO A 1 204 ? 24.638 -17.819 -2.554 1.00 88.88 204 PRO A N 1
ATOM 1661 C CA . PRO A 1 204 ? 24.936 -17.347 -3.900 1.00 88.88 204 PRO A CA 1
ATOM 1662 C C . PRO A 1 204 ? 26.447 -17.144 -4.074 1.00 88.88 204 PRO A C 1
ATOM 1664 O O . PRO A 1 204 ? 27.114 -16.558 -3.217 1.00 88.88 204 PRO A O 1
ATOM 1667 N N . ALA A 1 205 ? 26.993 -17.657 -5.177 1.00 88.38 205 ALA A N 1
ATOM 1668 C CA . ALA A 1 205 ? 28.439 -17.742 -5.396 1.00 88.38 205 ALA A CA 1
ATOM 1669 C C . ALA A 1 205 ? 28.954 -16.781 -6.476 1.00 88.38 205 ALA A C 1
ATOM 1671 O O . ALA A 1 205 ? 30.123 -16.390 -6.450 1.00 88.38 205 ALA A O 1
ATOM 1672 N N . ASP A 1 206 ? 28.103 -16.407 -7.428 1.00 90.38 206 ASP A N 1
ATOM 1673 C CA . ASP A 1 206 ? 28.454 -15.563 -8.564 1.00 90.38 206 ASP A CA 1
ATOM 1674 C C . ASP A 1 206 ? 27.699 -14.224 -8.522 1.00 90.38 206 ASP A C 1
ATOM 1676 O O . ASP A 1 206 ? 26.742 -14.041 -7.774 1.00 90.38 206 ASP A O 1
ATOM 1680 N N . ALA A 1 207 ? 28.153 -13.247 -9.307 1.00 87.56 207 ALA A N 1
ATOM 1681 C CA . ALA A 1 207 ? 27.616 -11.890 -9.239 1.00 87.56 207 ALA A CA 1
ATOM 1682 C C . ALA A 1 207 ? 26.122 -11.795 -9.597 1.00 87.56 207 ALA A C 1
ATOM 1684 O O . ALA A 1 207 ? 25.457 -10.891 -9.093 1.00 87.56 207 ALA A O 1
ATOM 1685 N N . ASP A 1 208 ? 25.617 -12.687 -10.453 1.00 86.38 208 ASP A N 1
ATOM 1686 C CA . ASP A 1 208 ? 24.219 -12.721 -10.886 1.00 86.38 208 ASP A CA 1
ATOM 1687 C C . ASP A 1 208 ? 23.327 -13.227 -9.743 1.00 86.38 208 ASP A C 1
ATOM 1689 O O . ASP A 1 208 ? 22.429 -12.515 -9.290 1.00 86.38 208 ASP A O 1
ATOM 1693 N N . SER A 1 209 ? 23.662 -14.393 -9.178 1.00 88.12 209 SER A N 1
ATOM 1694 C CA . SER A 1 209 ? 22.933 -14.973 -8.039 1.00 88.12 209 SER A CA 1
ATOM 1695 C C . SER A 1 209 ? 23.014 -14.109 -6.775 1.00 88.12 209 SER A C 1
ATOM 1697 O O . SER A 1 209 ? 22.036 -13.995 -6.036 1.00 88.12 209 SER A O 1
ATOM 1699 N N . ILE A 1 210 ? 24.144 -13.429 -6.534 1.00 90.75 210 ILE A N 1
ATOM 1700 C CA . ILE A 1 210 ? 24.285 -12.491 -5.407 1.00 90.75 210 ILE A CA 1
ATOM 1701 C C . ILE A 1 210 ? 23.326 -11.304 -5.566 1.00 90.75 210 ILE A C 1
ATOM 1703 O O . ILE A 1 210 ? 22.682 -10.905 -4.594 1.00 90.75 210 ILE A O 1
ATOM 1707 N N . GLN A 1 211 ? 23.232 -10.725 -6.767 1.00 89.75 211 GLN A N 1
ATOM 1708 C CA . GLN A 1 211 ? 22.338 -9.592 -7.012 1.00 89.75 211 GLN A CA 1
ATOM 1709 C C . GLN A 1 211 ? 20.867 -10.009 -6.980 1.00 89.75 211 GLN A C 1
ATOM 1711 O O . GLN A 1 211 ? 20.050 -9.268 -6.439 1.00 89.75 211 GLN A O 1
ATOM 1716 N N . ASP A 1 212 ? 20.521 -11.184 -7.512 1.00 88.69 212 ASP A N 1
ATOM 1717 C CA . ASP A 1 212 ? 19.156 -11.709 -7.419 1.00 88.69 212 ASP A CA 1
ATOM 1718 C C . ASP A 1 212 ? 18.737 -11.912 -5.959 1.00 88.69 212 ASP A C 1
ATOM 1720 O O . ASP A 1 212 ? 17.702 -11.390 -5.534 1.00 88.69 212 ASP A O 1
ATOM 1724 N N . ARG A 1 213 ? 19.594 -12.551 -5.150 1.00 90.75 213 ARG A N 1
ATOM 1725 C CA . ARG A 1 213 ? 19.305 -12.757 -3.729 1.00 90.75 213 ARG A CA 1
ATOM 1726 C C . ARG A 1 213 ? 19.206 -11.445 -2.953 1.00 90.75 213 ARG A C 1
ATOM 1728 O O . ARG A 1 213 ? 18.403 -11.338 -2.029 1.00 90.75 213 ARG A O 1
ATOM 1735 N N . GLU A 1 214 ? 19.986 -10.427 -3.317 1.00 92.12 214 GLU A N 1
ATOM 1736 C CA . GLU A 1 214 ? 19.859 -9.087 -2.732 1.00 92.12 214 GLU A CA 1
ATOM 1737 C C . GLU A 1 214 ? 18.471 -8.488 -2.989 1.00 92.12 214 GLU A C 1
ATOM 1739 O O . GLU A 1 214 ? 17.854 -7.972 -2.055 1.00 92.12 214 GLU A O 1
ATOM 1744 N N . LEU A 1 215 ? 17.947 -8.609 -4.216 1.00 89.31 215 LEU A N 1
ATOM 1745 C CA . LEU A 1 215 ? 16.595 -8.151 -4.545 1.00 89.31 215 LEU A CA 1
ATOM 1746 C C . LEU A 1 215 ? 15.529 -8.947 -3.792 1.00 89.31 215 LEU A C 1
ATOM 1748 O O . LEU A 1 215 ? 14.584 -8.349 -3.284 1.00 89.31 215 LEU A O 1
ATOM 1752 N N . GLU A 1 216 ? 15.687 -10.264 -3.661 1.00 90.25 216 GLU A N 1
ATOM 1753 C CA . GLU A 1 216 ? 14.774 -11.080 -2.858 1.00 90.25 216 GLU A CA 1
ATOM 1754 C C . GLU A 1 216 ? 14.770 -10.653 -1.390 1.00 90.25 216 GLU A C 1
ATOM 1756 O O . GLU A 1 216 ? 13.717 -10.397 -0.813 1.00 90.25 216 GLU A O 1
ATOM 1761 N N . ILE A 1 217 ? 15.945 -10.465 -0.786 1.00 90.62 217 ILE A N 1
ATOM 1762 C CA . ILE A 1 217 ? 16.050 -9.961 0.588 1.00 90.62 217 ILE A CA 1
ATOM 1763 C C . ILE A 1 217 ? 15.428 -8.567 0.699 1.00 90.62 217 ILE A C 1
ATOM 1765 O O . ILE A 1 217 ? 14.788 -8.257 1.705 1.00 90.62 217 ILE A O 1
ATOM 1769 N N . ARG A 1 218 ? 15.585 -7.711 -0.308 1.00 90.06 218 ARG A N 1
ATOM 1770 C CA . ARG A 1 218 ? 15.026 -6.358 -0.293 1.00 90.06 218 ARG A CA 1
ATOM 1771 C C . ARG A 1 218 ? 13.501 -6.352 -0.402 1.00 90.06 218 ARG A C 1
ATOM 1773 O O . ARG A 1 218 ? 12.880 -5.562 0.308 1.00 90.06 218 ARG A O 1
ATOM 1780 N N . PHE A 1 219 ? 12.933 -7.210 -1.248 1.00 90.50 219 PHE A N 1
ATOM 1781 C CA . PHE A 1 219 ? 11.527 -7.170 -1.656 1.00 90.50 219 PHE A CA 1
ATOM 1782 C C . PHE A 1 219 ? 10.665 -8.336 -1.144 1.00 90.50 219 PHE A C 1
ATOM 1784 O O . PHE A 1 219 ? 9.475 -8.361 -1.439 1.00 90.50 219 PHE A O 1
ATOM 1791 N N . HIS A 1 220 ? 11.198 -9.286 -0.371 1.00 91.12 220 HIS A N 1
ATOM 1792 C CA . HIS A 1 220 ? 10.357 -10.303 0.273 1.00 91.12 220 HIS A CA 1
ATOM 1793 C C . HIS A 1 220 ? 9.300 -9.675 1.183 1.00 91.12 220 HIS A C 1
ATOM 1795 O O . HIS A 1 220 ? 9.465 -8.565 1.709 1.00 91.12 220 HIS A O 1
ATOM 1801 N N . ASP A 1 221 ? 8.217 -10.421 1.374 1.00 92.25 221 ASP A N 1
ATOM 1802 C CA . ASP A 1 221 ? 7.162 -10.058 2.303 1.00 92.25 221 ASP A CA 1
ATOM 1803 C C . ASP A 1 221 ? 7.674 -9.940 3.747 1.00 92.25 221 ASP A C 1
ATOM 1805 O O . ASP A 1 221 ? 8.462 -10.755 4.215 1.00 92.25 221 ASP A O 1
ATOM 1809 N N . ARG A 1 222 ? 7.208 -8.922 4.481 1.00 91.31 222 ARG A N 1
ATOM 1810 C CA . ARG A 1 222 ? 7.567 -8.704 5.898 1.00 91.31 222 ARG A CA 1
ATOM 1811 C C . ARG A 1 222 ? 6.348 -8.471 6.787 1.00 91.31 222 ARG A C 1
ATOM 1813 O O . ARG A 1 222 ? 6.452 -7.836 7.837 1.00 91.31 222 ARG A O 1
ATOM 1820 N N . THR A 1 223 ? 5.183 -8.948 6.360 1.00 93.94 223 THR A N 1
ATOM 1821 C CA . THR A 1 223 ? 3.899 -8.588 6.977 1.00 93.94 223 THR A CA 1
ATOM 1822 C C . THR A 1 223 ? 3.499 -9.483 8.144 1.00 93.94 223 THR A C 1
ATOM 1824 O O . THR A 1 223 ? 2.536 -9.166 8.837 1.00 93.94 223 THR A O 1
ATOM 1827 N N . GLU A 1 224 ? 4.242 -10.557 8.432 1.00 92.06 224 GLU A N 1
ATOM 1828 C CA . GLU A 1 224 ? 3.944 -11.459 9.557 1.00 92.06 224 GLU A CA 1
ATOM 1829 C C . GLU A 1 224 ? 3.772 -10.707 10.887 1.00 92.06 224 GLU A C 1
ATOM 1831 O O . GLU A 1 224 ? 2.842 -10.961 11.662 1.00 92.06 224 GLU A O 1
ATOM 1836 N N . TYR A 1 225 ? 4.651 -9.736 11.157 1.00 91.75 225 TYR A N 1
ATOM 1837 C CA . TYR A 1 225 ? 4.555 -8.921 12.366 1.00 91.75 225 TYR A CA 1
ATOM 1838 C C . TYR A 1 225 ? 3.331 -7.993 12.340 1.00 91.75 225 TYR A C 1
ATOM 1840 O O . TYR A 1 225 ? 2.672 -7.829 13.368 1.00 91.75 225 TYR A O 1
ATOM 1848 N N . ASP A 1 226 ? 2.985 -7.431 11.180 1.00 92.69 226 ASP A N 1
ATOM 1849 C CA . ASP A 1 226 ? 1.800 -6.583 11.017 1.00 92.69 226 ASP A CA 1
ATOM 1850 C C . ASP A 1 226 ? 0.510 -7.376 11.272 1.00 92.69 226 ASP A C 1
ATOM 1852 O O . ASP A 1 226 ? -0.361 -6.916 12.016 1.00 92.69 226 ASP A O 1
ATOM 1856 N N . VAL A 1 227 ? 0.418 -8.605 10.749 1.00 93.69 227 VAL A N 1
ATOM 1857 C CA . VAL A 1 227 ? -0.695 -9.533 11.011 1.00 93.69 227 VAL A CA 1
ATOM 1858 C C . VAL A 1 227 ? -0.786 -9.862 12.498 1.00 93.69 227 VAL A C 1
ATOM 1860 O O . VAL A 1 227 ? -1.865 -9.785 13.091 1.00 93.69 227 VAL A O 1
ATOM 1863 N N . LYS A 1 228 ? 0.346 -10.154 13.149 1.00 93.19 228 LYS A N 1
ATOM 1864 C CA . LYS A 1 228 ? 0.385 -10.405 14.596 1.00 93.19 228 LYS A CA 1
ATOM 1865 C C . LYS A 1 228 ? -0.133 -9.211 15.401 1.00 93.19 228 LYS A C 1
ATOM 1867 O O . LYS A 1 228 ? -0.901 -9.398 16.346 1.00 93.19 228 LYS A O 1
ATOM 1872 N N . VAL A 1 229 ? 0.269 -7.990 15.046 1.00 92.12 229 VAL A N 1
ATOM 1873 C CA . VAL A 1 229 ? -0.200 -6.763 15.709 1.00 92.12 229 VAL A CA 1
ATOM 1874 C C . VAL A 1 229 ? -1.691 -6.533 15.456 1.00 92.12 229 VAL A C 1
ATOM 1876 O O . VAL A 1 229 ? -2.402 -6.147 16.388 1.00 92.12 229 VAL A O 1
ATOM 1879 N N . ALA A 1 230 ? -2.188 -6.804 14.247 1.00 90.88 230 ALA A N 1
ATOM 1880 C CA . ALA A 1 230 ? -3.609 -6.702 13.914 1.00 90.88 230 ALA A CA 1
ATOM 1881 C C . ALA A 1 230 ? -4.466 -7.692 14.727 1.00 90.88 230 ALA A C 1
ATOM 1883 O O . ALA A 1 230 ? -5.482 -7.300 15.310 1.00 90.88 230 ALA A O 1
ATOM 1884 N N . ASN A 1 231 ? -4.013 -8.941 14.862 1.00 91.25 231 ASN A N 1
ATOM 1885 C CA . ASN A 1 231 ? -4.678 -9.963 15.677 1.00 91.25 231 ASN A CA 1
ATOM 1886 C C . ASN A 1 231 ? -4.663 -9.600 17.166 1.00 91.25 231 ASN A C 1
ATOM 1888 O O . ASN A 1 231 ? -5.711 -9.563 17.804 1.00 91.25 231 ASN A O 1
ATOM 1892 N N . MET A 1 232 ? -3.502 -9.213 17.703 1.00 92.88 232 MET A N 1
ATOM 1893 C CA . MET A 1 232 ? -3.388 -8.764 19.095 1.00 92.88 232 MET A CA 1
ATOM 1894 C C . MET A 1 232 ? -4.289 -7.551 19.379 1.00 92.88 232 MET A C 1
ATOM 1896 O O . MET A 1 232 ? -4.911 -7.456 20.436 1.00 92.88 232 MET A O 1
ATOM 1900 N N . THR A 1 233 ? -4.379 -6.617 18.429 1.00 89.38 233 THR A N 1
ATOM 1901 C CA . THR A 1 233 ? -5.296 -5.475 18.528 1.00 89.38 233 THR A CA 1
ATOM 1902 C C . THR A 1 233 ? -6.742 -5.957 18.591 1.00 89.38 233 THR A C 1
ATOM 1904 O O . THR A 1 233 ? -7.482 -5.512 19.464 1.00 89.38 233 THR A O 1
ATOM 1907 N N . THR A 1 234 ? -7.133 -6.900 17.731 1.00 88.31 234 THR A N 1
ATOM 1908 C CA . THR A 1 234 ? -8.469 -7.516 17.746 1.00 88.31 234 THR A CA 1
ATOM 1909 C C . THR A 1 234 ? -8.793 -8.135 19.109 1.00 88.31 234 THR A C 1
ATOM 1911 O O . THR A 1 234 ? -9.843 -7.830 19.675 1.00 88.31 234 THR A O 1
ATOM 1914 N N . ASP A 1 235 ? -7.872 -8.901 19.697 1.00 90.50 235 ASP A N 1
ATOM 1915 C CA . ASP A 1 235 ? -8.057 -9.523 21.016 1.00 90.50 235 ASP A CA 1
ATOM 1916 C C . ASP A 1 235 ? -8.283 -8.491 22.130 1.00 90.50 235 ASP A C 1
ATOM 1918 O O . ASP A 1 235 ? -9.185 -8.641 22.963 1.00 90.50 235 ASP A O 1
ATOM 1922 N N . TYR A 1 236 ? -7.495 -7.410 22.147 1.00 91.12 236 TYR A N 1
ATOM 1923 C CA . TYR A 1 236 ? -7.662 -6.342 23.136 1.00 91.12 236 TYR A CA 1
ATOM 1924 C C . TYR A 1 236 ? -9.001 -5.617 22.994 1.00 91.12 236 TYR A C 1
ATOM 1926 O O . TYR A 1 236 ? -9.619 -5.259 24.000 1.00 91.12 236 TYR A O 1
ATOM 1934 N N . LEU A 1 237 ? -9.477 -5.428 21.765 1.00 87.62 237 LEU A N 1
ATOM 1935 C CA . LEU A 1 237 ? -10.780 -4.820 21.503 1.00 87.62 237 LEU A CA 1
ATOM 1936 C C . LEU A 1 237 ? -11.921 -5.738 21.945 1.00 87.62 237 LEU A C 1
ATOM 1938 O O . LEU A 1 237 ? -12.869 -5.290 22.592 1.00 87.62 237 LEU A O 1
ATOM 1942 N N . GLU A 1 238 ? -11.819 -7.038 21.668 1.00 88.38 238 GLU A N 1
ATOM 1943 C CA . GLU A 1 238 ? -12.793 -8.013 22.152 1.00 88.38 238 GLU A CA 1
ATOM 1944 C C . GLU A 1 238 ? -12.847 -8.067 23.678 1.00 88.38 238 GLU A C 1
ATOM 1946 O O . GLU A 1 238 ? -13.935 -8.139 24.260 1.00 88.38 238 GLU A O 1
ATOM 1951 N N . LEU A 1 239 ? -11.684 -8.024 24.330 1.00 93.00 239 LEU A N 1
ATOM 1952 C CA . LEU A 1 239 ? -11.589 -7.931 25.780 1.00 93.00 239 LEU A CA 1
ATOM 1953 C C . LEU A 1 239 ? -12.289 -6.665 26.285 1.00 93.00 239 LEU A C 1
ATOM 1955 O O . LEU A 1 239 ? -13.127 -6.762 27.182 1.00 93.00 239 LEU A O 1
ATOM 1959 N N . ALA A 1 240 ? -12.020 -5.504 25.682 1.00 91.31 240 ALA A N 1
ATOM 1960 C CA . ALA A 1 240 ? -12.674 -4.248 26.044 1.00 91.31 240 ALA A CA 1
ATOM 1961 C C . ALA A 1 240 ? -14.204 -4.341 25.908 1.00 91.31 240 ALA A C 1
ATOM 1963 O O . ALA A 1 240 ? -14.927 -3.997 26.842 1.00 91.31 240 ALA A O 1
ATOM 1964 N N . HIS A 1 241 ? -14.718 -4.905 24.811 1.00 88.50 241 HIS A N 1
ATOM 1965 C CA . HIS A 1 241 ? -16.157 -5.124 24.635 1.00 88.50 241 HIS A CA 1
ATOM 1966 C C . HIS A 1 241 ? -16.750 -6.095 25.666 1.00 88.50 241 HIS A C 1
ATOM 1968 O O . HIS A 1 241 ? -17.856 -5.866 26.163 1.00 88.50 241 HIS A O 1
ATOM 1974 N N . LYS A 1 242 ? -16.035 -7.170 26.026 1.00 92.44 242 LYS A N 1
ATOM 1975 C CA . LYS A 1 242 ? -16.457 -8.096 27.094 1.00 92.44 242 LYS A CA 1
ATOM 1976 C C . LYS A 1 242 ? -16.531 -7.381 28.446 1.00 92.44 242 LYS A C 1
ATOM 1978 O O . LYS A 1 242 ? -17.516 -7.565 29.159 1.00 92.44 242 LYS A O 1
ATOM 1983 N N . LEU A 1 243 ? -15.551 -6.535 28.765 1.00 95.19 243 LEU A N 1
ATOM 1984 C CA . LEU A 1 243 ? -15.532 -5.738 29.994 1.00 95.19 243 LEU A CA 1
ATOM 1985 C C . LEU A 1 243 ? -16.657 -4.695 30.024 1.00 95.19 243 LEU A C 1
ATOM 1987 O O . LEU A 1 243 ? -17.340 -4.582 31.037 1.00 95.19 243 LEU A O 1
ATOM 1991 N N . ILE A 1 244 ? -16.920 -4.003 28.911 1.00 91.50 244 ILE A N 1
ATOM 1992 C CA . ILE A 1 244 ? -18.045 -3.060 28.791 1.00 91.50 244 ILE A CA 1
ATOM 1993 C C . ILE A 1 244 ? -19.379 -3.782 29.022 1.00 91.50 244 ILE A C 1
ATOM 1995 O O . ILE A 1 244 ? -20.215 -3.307 29.791 1.00 91.50 244 ILE A O 1
ATOM 1999 N N . ARG A 1 245 ? -19.585 -4.956 28.406 1.00 92.88 245 ARG A N 1
ATOM 2000 C CA . ARG A 1 245 ? -20.796 -5.767 28.630 1.00 92.88 245 ARG A CA 1
ATOM 2001 C C . ARG A 1 245 ? -20.934 -6.203 30.087 1.00 92.88 245 ARG A C 1
ATOM 2003 O O . ARG A 1 245 ? -22.029 -6.121 30.638 1.00 92.88 245 ARG A O 1
ATOM 2010 N N . LEU A 1 246 ? -19.835 -6.633 30.709 1.00 96.38 246 LEU A N 1
ATOM 2011 C CA . LEU A 1 246 ? -19.812 -6.996 32.124 1.00 96.38 246 LEU A CA 1
ATOM 2012 C C . LEU A 1 246 ? -20.173 -5.797 33.014 1.00 96.38 246 LEU A C 1
ATOM 2014 O O . LEU A 1 246 ? -20.976 -5.951 33.928 1.00 96.38 246 LEU A O 1
ATOM 2018 N N . ALA A 1 247 ? -19.632 -4.609 32.738 1.00 95.50 247 ALA A N 1
ATOM 2019 C CA . ALA A 1 247 ? -19.938 -3.393 33.490 1.00 95.50 247 ALA A CA 1
ATOM 2020 C C . ALA A 1 247 ? -21.427 -3.022 33.388 1.00 95.50 247 ALA A C 1
ATOM 2022 O O . ALA A 1 247 ? -22.076 -2.832 34.417 1.00 95.50 247 ALA A O 1
ATOM 2023 N N . LYS A 1 248 ? -21.997 -3.023 32.172 1.00 94.06 248 LYS A N 1
ATOM 2024 C CA . LYS A 1 248 ? -23.437 -2.778 31.953 1.00 94.06 248 LYS A CA 1
ATOM 2025 C C . LYS A 1 248 ? -24.310 -3.776 32.715 1.00 94.06 248 LYS A C 1
ATOM 2027 O O . LYS A 1 248 ? -25.274 -3.385 33.364 1.00 94.06 248 LYS A O 1
ATOM 2032 N N . HIS A 1 249 ? -23.950 -5.060 32.681 1.00 95.06 249 HIS A N 1
ATOM 2033 C CA . HIS A 1 249 ? -24.668 -6.102 33.420 1.00 95.06 249 HIS A CA 1
ATOM 2034 C C . HIS A 1 249 ? -24.632 -5.881 34.944 1.00 95.06 249 HIS A C 1
ATOM 2036 O O . HIS A 1 249 ? -25.572 -6.251 35.640 1.00 95.06 249 HIS A O 1
ATOM 2042 N N . ASN A 1 250 ? -23.571 -5.262 35.468 1.00 96.25 250 ASN A N 1
ATOM 2043 C CA . ASN A 1 250 ? -23.422 -4.949 36.892 1.00 96.25 250 ASN A CA 1
ATOM 2044 C C . ASN A 1 250 ? -23.938 -3.548 37.278 1.00 96.25 250 ASN A C 1
ATOM 2046 O O . ASN A 1 250 ? -23.663 -3.084 38.381 1.00 96.25 250 ASN A O 1
ATOM 2050 N N . GLY A 1 251 ? -24.707 -2.888 36.405 1.00 95.38 251 GLY A N 1
ATOM 2051 C CA . GLY A 1 251 ? -25.409 -1.643 36.726 1.00 95.38 251 GLY A CA 1
ATOM 2052 C C . GLY A 1 251 ? -24.695 -0.353 36.324 1.00 95.38 251 GLY A C 1
ATOM 2053 O O . GLY A 1 251 ? -25.202 0.714 36.656 1.00 95.38 251 GLY A O 1
ATOM 2054 N N . ALA A 1 252 ? -23.572 -0.422 35.597 1.00 95.19 252 ALA A N 1
ATOM 2055 C CA . ALA A 1 252 ? -22.963 0.776 35.021 1.00 95.19 252 ALA A CA 1
ATOM 2056 C C . ALA A 1 252 ? -23.897 1.401 33.970 1.00 95.19 252 ALA A C 1
ATOM 2058 O O . ALA A 1 252 ? -24.391 0.718 33.064 1.00 95.19 252 ALA A O 1
ATOM 2059 N N . SER A 1 253 ? -24.125 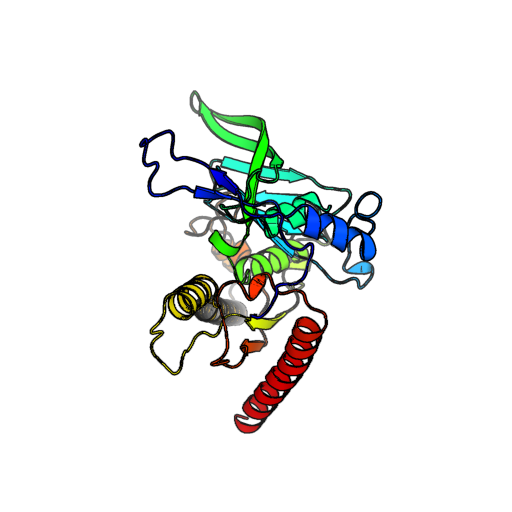2.704 34.087 1.00 94.38 253 SER A N 1
ATOM 2060 C CA . SER A 1 253 ? -24.905 3.496 33.144 1.00 94.38 253 SER A CA 1
ATOM 2061 C C . SER A 1 253 ? -24.150 3.705 31.827 1.00 94.38 253 SER A C 1
ATOM 2063 O O . SER A 1 253 ? -22.922 3.640 31.755 1.00 94.38 253 SER A O 1
ATOM 2065 N N . GLN A 1 254 ? -24.895 3.983 30.754 1.00 89.69 254 GLN A N 1
ATOM 2066 C CA . GLN A 1 254 ? -24.301 4.315 29.457 1.00 89.69 254 GLN A CA 1
ATOM 2067 C C . GLN A 1 254 ? -23.434 5.583 29.546 1.00 89.69 254 GLN A C 1
ATOM 2069 O O . GLN A 1 254 ? -22.358 5.618 28.962 1.00 89.69 254 GLN A O 1
ATOM 2074 N N . GLN A 1 255 ? -23.855 6.564 30.351 1.00 92.56 255 GLN A N 1
ATOM 2075 C CA . GLN A 1 255 ? -23.114 7.804 30.570 1.00 92.56 255 GLN A CA 1
ATOM 2076 C C . GLN A 1 255 ? -21.737 7.555 31.204 1.00 92.56 255 GLN A C 1
ATOM 2078 O O . GLN A 1 255 ? -20.751 8.089 30.712 1.00 92.56 255 GLN A O 1
ATOM 2083 N N . GLU A 1 256 ? -21.643 6.709 32.236 1.00 91.75 256 GLU A N 1
ATOM 2084 C CA . GLU A 1 256 ? -20.354 6.371 32.869 1.00 91.75 256 GLU A CA 1
ATOM 2085 C C . GLU A 1 256 ? -19.381 5.711 31.879 1.00 91.75 256 GLU A C 1
ATOM 2087 O O . GLU A 1 256 ? -18.172 5.936 31.927 1.00 91.75 256 GLU A O 1
ATOM 2092 N N . ILE A 1 257 ? -19.903 4.899 30.958 1.00 91.69 257 ILE A N 1
ATOM 2093 C CA . ILE A 1 257 ? -19.096 4.255 29.919 1.00 91.69 257 ILE A CA 1
ATOM 2094 C C . ILE A 1 257 ? -18.620 5.292 28.902 1.00 91.69 257 ILE A C 1
ATOM 2096 O O . ILE A 1 257 ? -17.433 5.321 28.582 1.00 91.69 257 ILE A O 1
ATOM 2100 N N . ASP A 1 258 ? -19.512 6.155 28.422 1.00 90.06 258 ASP A N 1
ATOM 2101 C CA . ASP A 1 258 ? -19.178 7.179 27.429 1.00 90.06 258 ASP A CA 1
ATOM 2102 C C . ASP A 1 258 ? -18.219 8.237 27.995 1.00 90.06 258 ASP A C 1
ATOM 2104 O O . ASP A 1 258 ? -17.350 8.729 27.277 1.00 90.06 258 ASP A O 1
ATOM 2108 N N . GLU A 1 259 ? -18.290 8.533 29.296 1.00 92.00 259 GLU A N 1
ATOM 2109 C CA . GLU A 1 259 ? -17.314 9.382 29.987 1.00 92.00 259 GLU A CA 1
ATOM 2110 C C . GLU A 1 259 ? -15.901 8.786 29.926 1.00 92.00 259 GLU A C 1
ATOM 2112 O O . GLU A 1 259 ? -14.949 9.504 29.619 1.00 92.00 259 GLU A O 1
ATOM 2117 N N . ILE A 1 260 ? -15.753 7.471 30.137 1.00 90.75 260 ILE A N 1
ATOM 2118 C CA . ILE A 1 260 ? -14.461 6.778 30.002 1.00 90.75 260 ILE A CA 1
ATOM 2119 C C . ILE A 1 260 ? -14.016 6.756 28.538 1.00 90.75 260 ILE A C 1
ATOM 2121 O O . ILE A 1 260 ? -12.854 7.034 28.230 1.00 90.75 260 ILE A O 1
ATOM 2125 N N . LEU A 1 261 ? -14.923 6.413 27.622 1.00 89.50 261 LEU A N 1
ATOM 2126 C CA . LEU A 1 261 ? -14.581 6.232 26.215 1.00 89.50 261 LEU A CA 1
ATOM 2127 C C . LEU A 1 261 ? -14.307 7.558 25.483 1.00 89.50 261 LEU A C 1
ATOM 2129 O O . LEU A 1 261 ? -13.541 7.597 24.516 1.00 89.50 261 LEU A O 1
ATOM 2133 N N . GLY A 1 262 ? -14.896 8.653 25.960 1.00 86.31 262 GLY A N 1
ATOM 2134 C CA . GLY A 1 262 ? -14.737 10.004 25.428 1.00 86.31 262 GLY A CA 1
ATOM 2135 C C . GLY A 1 262 ? -13.423 10.693 25.807 1.00 86.31 262 GLY A C 1
ATOM 2136 O O . GLY A 1 262 ? -13.119 11.751 25.248 1.00 86.31 262 GLY A O 1
ATOM 2137 N N . VAL A 1 263 ? -12.619 10.110 26.708 1.00 86.62 263 VAL A N 1
ATOM 2138 C CA . VAL A 1 263 ? -11.336 10.683 27.149 1.00 86.62 263 VAL A CA 1
ATOM 2139 C C . VAL A 1 263 ? -10.374 10.841 25.969 1.00 86.62 263 VAL A C 1
ATOM 2141 O O . VAL A 1 263 ? -10.049 9.883 25.269 1.00 86.62 263 VAL A O 1
ATOM 2144 N N . ARG A 1 264 ? -9.871 12.067 25.774 1.00 75.50 264 ARG A N 1
ATOM 2145 C CA . ARG A 1 264 ? -8.932 12.424 24.693 1.00 75.50 264 ARG A CA 1
ATOM 2146 C C . ARG A 1 264 ? -7.455 12.290 25.074 1.00 75.50 264 ARG A C 1
ATOM 2148 O O . ARG A 1 264 ? -6.591 12.557 24.252 1.00 75.50 264 ARG A O 1
ATOM 2155 N N . GLU A 1 265 ? -7.136 11.840 26.283 1.00 78.38 265 GLU A N 1
ATOM 2156 C CA . GLU A 1 265 ? -5.754 11.657 26.764 1.00 78.38 265 GLU A CA 1
ATOM 2157 C C . GLU A 1 265 ? -5.055 10.409 26.193 1.00 78.38 265 GLU A C 1
ATOM 2159 O O . GLU A 1 265 ? -4.034 9.952 26.714 1.00 78.38 265 GLU A O 1
ATOM 2164 N N . THR A 1 266 ? -5.579 9.820 25.115 1.00 80.62 266 THR A N 1
ATOM 2165 C CA . THR A 1 266 ? -4.926 8.663 24.505 1.00 80.62 266 THR A CA 1
ATOM 2166 C C . THR A 1 266 ? -3.594 9.076 23.873 1.00 80.62 266 THR A C 1
ATOM 2168 O O . THR A 1 266 ? -3.403 10.203 23.408 1.00 80.62 266 THR A O 1
ATOM 2171 N N . LYS A 1 267 ? -2.648 8.132 23.828 1.00 83.62 267 LYS A N 1
ATOM 2172 C CA . LYS A 1 267 ? -1.371 8.322 23.120 1.00 83.62 267 LYS A CA 1
ATOM 2173 C C . LYS A 1 267 ? -1.524 8.247 21.595 1.00 83.62 267 LYS A C 1
ATOM 2175 O O . LYS A 1 267 ? -0.573 8.548 20.880 1.00 83.62 267 LYS A O 1
ATOM 2180 N N . SER A 1 268 ? -2.677 7.793 21.099 1.00 80.56 268 SER A N 1
ATOM 2181 C CA . SER A 1 268 ? -2.908 7.561 19.675 1.00 80.56 268 SER A CA 1
ATOM 2182 C C . SER A 1 268 ? -3.341 8.847 18.975 1.00 80.56 268 SER A C 1
ATOM 2184 O O . SER A 1 268 ? -4.139 9.624 19.501 1.00 80.56 268 SER A O 1
ATOM 2186 N N . LYS A 1 269 ? -2.838 9.045 17.757 1.00 80.00 269 LYS A N 1
ATOM 2187 C CA . LYS A 1 269 ? -3.239 10.136 16.869 1.00 80.00 269 LYS A CA 1
ATOM 2188 C C . LYS A 1 269 ? -3.786 9.577 15.561 1.00 80.00 269 LYS A C 1
ATOM 2190 O O . LYS A 1 269 ? -3.413 8.480 15.142 1.00 80.00 269 LYS A O 1
ATOM 2195 N N . SER A 1 270 ? -4.696 10.312 14.931 1.00 74.00 270 SER A N 1
ATOM 2196 C CA . SER A 1 270 ? -5.159 10.023 13.577 1.00 74.00 270 SER A CA 1
ATOM 2197 C C . SER A 1 270 ? -4.060 10.330 12.553 1.00 74.00 270 SER A C 1
ATOM 2199 O O . SER A 1 270 ? -3.077 11.003 12.867 1.00 74.00 270 SER A O 1
ATOM 2201 N N . ARG A 1 271 ? -4.234 9.880 11.302 1.00 65.31 271 ARG A N 1
ATOM 2202 C CA . ARG A 1 271 ? -3.337 10.251 10.190 1.00 65.31 271 ARG A CA 1
ATOM 2203 C C . ARG A 1 271 ? -3.292 11.770 9.968 1.00 65.31 271 ARG A C 1
ATOM 2205 O O . ARG A 1 271 ? -2.289 12.288 9.506 1.00 65.31 271 ARG A O 1
ATOM 2212 N N . LYS A 1 272 ? -4.354 12.481 10.366 1.00 65.44 272 LYS A N 1
ATOM 2213 C CA . LYS A 1 272 ? -4.454 13.947 10.330 1.00 65.44 272 LYS A CA 1
ATOM 2214 C C . LYS A 1 272 ? -3.766 14.628 11.525 1.00 65.44 272 LYS A C 1
ATOM 2216 O O . LYS A 1 272 ? -3.871 15.836 11.678 1.00 65.44 272 LYS A O 1
ATOM 2221 N N . GLY A 1 273 ? -3.107 13.865 12.401 1.00 70.19 273 GLY A N 1
ATOM 2222 C CA . GLY A 1 273 ? -2.442 14.375 13.603 1.00 70.19 273 GLY A CA 1
ATOM 2223 C C . GLY A 1 273 ? -3.376 14.656 14.786 1.00 70.19 273 GLY A C 1
ATOM 2224 O O . GLY A 1 273 ? -2.899 15.057 15.848 1.00 70.19 273 GLY A O 1
ATOM 2225 N N . GLU A 1 274 ? -4.680 14.412 14.639 1.00 76.69 274 GLU A N 1
ATOM 2226 C CA . GLU A 1 274 ? -5.689 14.690 15.665 1.00 76.69 274 GLU A CA 1
ATOM 2227 C C . GLU A 1 274 ? -5.635 13.652 16.791 1.00 76.69 274 GLU A C 1
ATOM 2229 O O . GLU A 1 274 ? -5.456 12.457 16.549 1.00 76.69 274 GLU A O 1
ATOM 2234 N N . GLN A 1 275 ? -5.816 14.100 18.031 1.00 83.50 275 GLN A N 1
ATOM 2235 C CA . GLN A 1 275 ? -5.859 13.225 19.199 1.00 83.50 275 GLN A CA 1
ATOM 2236 C C . GLN A 1 275 ? -7.105 12.326 19.138 1.00 83.50 275 GLN A C 1
ATOM 2238 O O . GLN A 1 275 ? -8.220 12.834 19.008 1.00 83.50 275 GLN A O 1
ATOM 2243 N N . ARG A 1 276 ? -6.926 11.006 19.250 1.00 83.94 276 ARG A N 1
ATOM 2244 C CA . ARG A 1 276 ? -8.043 10.048 19.277 1.00 83.94 276 ARG A CA 1
ATOM 2245 C C . ARG A 1 276 ? -8.593 9.898 20.694 1.00 83.94 276 ARG A C 1
ATOM 2247 O O . ARG A 1 276 ? -7.819 9.922 21.654 1.00 83.94 276 ARG A O 1
ATOM 2254 N N . ASN A 1 277 ? -9.899 9.705 20.834 1.00 88.06 277 ASN A N 1
ATOM 2255 C CA . ASN A 1 277 ? -10.482 9.174 22.070 1.00 88.06 277 ASN A CA 1
ATOM 2256 C C . ASN A 1 277 ? -10.571 7.637 22.006 1.00 88.06 277 ASN A C 1
ATOM 2258 O O . ASN A 1 277 ? -10.191 7.025 21.006 1.00 88.06 277 ASN A O 1
ATOM 2262 N N . TYR A 1 278 ? -11.039 6.982 23.069 1.00 87.12 278 TYR A N 1
ATOM 2263 C CA . TYR A 1 278 ? -11.186 5.525 23.045 1.00 87.12 278 TYR A CA 1
ATOM 2264 C C . TYR A 1 278 ? -12.349 5.056 22.161 1.00 87.12 278 TYR A C 1
ATOM 2266 O O . TYR A 1 278 ? -12.252 3.951 21.639 1.00 87.12 278 TYR A O 1
ATOM 2274 N N . HIS A 1 279 ? -13.383 5.871 21.907 1.00 84.88 279 HIS A N 1
ATOM 2275 C CA . HIS A 1 279 ? -14.376 5.563 20.863 1.00 84.88 279 HIS A CA 1
ATOM 2276 C C . HIS A 1 279 ? -13.710 5.390 19.496 1.00 84.88 279 HIS A C 1
ATOM 2278 O O . HIS A 1 279 ? -13.882 4.363 18.853 1.00 84.88 279 HIS A O 1
ATOM 2284 N N . ASP A 1 280 ? -12.839 6.315 19.095 1.00 79.69 280 ASP A N 1
ATOM 2285 C CA . ASP A 1 280 ? -12.106 6.243 17.827 1.00 79.69 280 ASP A CA 1
ATOM 2286 C C . ASP A 1 280 ? -11.210 4.996 17.731 1.00 79.69 280 ASP A C 1
ATOM 2288 O O . ASP A 1 280 ? -10.826 4.587 16.630 1.00 79.69 280 ASP A O 1
ATOM 2292 N N . LEU A 1 281 ? -10.838 4.419 18.880 1.00 83.81 281 LEU A N 1
ATOM 2293 C CA . LEU A 1 281 ? -10.048 3.196 18.990 1.00 83.81 281 LEU A CA 1
ATOM 2294 C C . LEU A 1 281 ? -10.902 1.932 19.122 1.00 83.81 281 LEU A C 1
ATOM 2296 O O . LEU A 1 281 ? -10.393 0.857 18.827 1.00 83.81 281 LEU A O 1
ATOM 2300 N N . LEU A 1 282 ? -12.149 2.008 19.566 1.00 83.12 282 LEU A N 1
ATOM 2301 C CA . LEU A 1 282 ? -13.040 0.849 19.657 1.00 83.12 282 LEU A CA 1
ATOM 2302 C C . LEU A 1 282 ? -13.895 0.681 18.400 1.00 83.12 282 LEU A C 1
ATOM 2304 O O . LEU A 1 282 ? -14.256 -0.442 18.061 1.00 83.12 282 LEU A O 1
ATOM 2308 N N . ASP A 1 283 ? -14.156 1.775 17.693 1.00 79.62 283 ASP A N 1
ATOM 2309 C CA . ASP A 1 283 ? -15.162 1.847 16.641 1.00 79.62 283 ASP A CA 1
ATOM 2310 C C . ASP A 1 283 ? -14.526 1.715 15.244 1.00 79.62 283 ASP A C 1
ATOM 2312 O O . ASP A 1 283 ? -13.336 2.011 15.029 1.00 79.62 283 ASP A O 1
ATOM 2316 N N . GLY A 1 284 ? -15.320 1.248 14.274 1.00 74.81 284 GLY A N 1
ATOM 2317 C CA . GLY A 1 284 ? -14.851 1.031 12.904 1.00 74.81 284 GLY A CA 1
ATOM 2318 C C . GLY A 1 284 ? -13.825 -0.094 12.827 1.00 74.81 284 GLY A C 1
ATOM 2319 O O . GLY A 1 284 ? -12.763 0.058 12.217 1.00 74.81 284 GLY A O 1
ATOM 2320 N N . ARG A 1 285 ? -14.082 -1.177 13.561 1.00 75.06 285 ARG A N 1
ATOM 2321 C CA . ARG A 1 285 ? -13.175 -2.316 13.697 1.00 75.06 285 ARG A CA 1
ATOM 2322 C C . ARG A 1 285 ? -13.660 -3.479 12.857 1.00 75.06 285 ARG A C 1
ATOM 2324 O O . ARG A 1 285 ? -14.853 -3.667 12.678 1.00 75.06 285 ARG A O 1
ATOM 2331 N N . PHE A 1 286 ? -12.693 -4.246 12.388 1.00 87.31 286 PHE A N 1
ATOM 2332 C CA . PHE A 1 286 ? -12.884 -5.456 11.614 1.00 87.31 286 PHE A CA 1
ATOM 2333 C C . PHE A 1 286 ? -11.764 -6.424 11.970 1.00 87.31 286 PHE A C 1
ATOM 2335 O O . PHE A 1 286 ? -10.685 -6.009 12.413 1.00 87.31 286 PHE A O 1
ATOM 2342 N N . LYS A 1 287 ? -12.032 -7.709 11.804 1.00 88.62 287 LYS A N 1
ATOM 2343 C CA . LYS A 1 287 ? -11.084 -8.783 12.069 1.00 88.62 287 LYS A CA 1
ATOM 2344 C C . LYS A 1 287 ? -10.367 -9.165 10.787 1.00 88.62 287 LYS A C 1
ATOM 2346 O O . LYS A 1 287 ? -10.945 -9.132 9.702 1.00 88.62 287 LYS A O 1
ATOM 2351 N N . LEU A 1 288 ? -9.120 -9.588 10.940 1.00 90.44 288 LEU A N 1
ATOM 2352 C CA . LEU A 1 288 ? -8.482 -10.449 9.956 1.00 90.44 288 LEU A CA 1
ATOM 2353 C C . LEU A 1 288 ? -8.925 -11.876 10.256 1.00 90.44 288 LEU A C 1
ATOM 2355 O O . LEU A 1 288 ? -8.438 -12.491 11.200 1.00 90.44 288 LEU A O 1
ATOM 2359 N N . VAL A 1 289 ? -9.913 -12.367 9.507 1.00 89.94 289 VAL A N 1
ATOM 2360 C CA . VAL A 1 289 ? -10.483 -13.710 9.715 1.00 89.94 289 VAL A CA 1
ATOM 2361 C C . VAL A 1 289 ? -9.440 -14.766 9.400 1.00 89.94 289 VAL A C 1
ATOM 2363 O O . VAL A 1 289 ? -9.316 -15.763 10.109 1.00 89.94 289 VAL A O 1
ATOM 2366 N N . ASN A 1 290 ? -8.713 -14.540 8.312 1.00 88.88 290 ASN A N 1
ATOM 2367 C CA . ASN A 1 290 ? -7.719 -15.454 7.805 1.00 88.88 290 ASN A CA 1
ATOM 2368 C C . ASN A 1 290 ? -6.676 -14.679 6.995 1.00 88.88 290 ASN A C 1
ATOM 2370 O O . ASN A 1 290 ? -7.010 -13.710 6.304 1.00 88.88 290 ASN A O 1
ATOM 2374 N N . THR A 1 291 ? -5.431 -15.134 7.081 1.00 91.12 291 THR A N 1
ATOM 2375 C CA . THR A 1 291 ? -4.329 -14.641 6.260 1.00 91.12 291 THR A CA 1
ATOM 2376 C C . THR A 1 291 ? -3.647 -15.843 5.632 1.00 91.12 291 THR A C 1
ATOM 2378 O O . THR A 1 291 ? -3.100 -16.680 6.348 1.00 91.12 291 THR A O 1
ATOM 2381 N N . ILE A 1 292 ? -3.686 -15.926 4.305 1.00 90.56 292 ILE A N 1
ATOM 2382 C CA . ILE A 1 292 ? -3.064 -17.000 3.531 1.00 90.56 292 ILE A CA 1
ATOM 2383 C C . ILE A 1 292 ? -1.837 -16.427 2.829 1.00 90.56 292 ILE A C 1
ATOM 2385 O O . ILE A 1 292 ? -1.943 -15.444 2.093 1.00 90.56 292 ILE A O 1
ATOM 2389 N N . TYR A 1 293 ? -0.687 -17.051 3.059 1.00 90.00 293 TYR A N 1
ATOM 2390 C CA . TYR A 1 293 ? 0.571 -16.708 2.408 1.00 90.00 293 TYR A CA 1
ATOM 2391 C C . TYR A 1 293 ? 0.791 -17.642 1.224 1.00 90.00 293 TYR A C 1
ATOM 2393 O O . TYR A 1 293 ? 0.730 -18.857 1.362 1.00 90.00 293 TYR A O 1
ATOM 2401 N N . ILE A 1 294 ? 1.014 -17.065 0.050 1.00 89.69 294 ILE A N 1
ATOM 2402 C CA . ILE A 1 294 ? 1.325 -17.787 -1.181 1.00 89.69 294 ILE A CA 1
ATOM 2403 C C . ILE A 1 294 ? 2.737 -17.359 -1.565 1.00 89.69 294 ILE A C 1
ATOM 2405 O O . ILE A 1 294 ? 2.937 -16.348 -2.247 1.00 89.69 294 ILE A O 1
ATOM 2409 N N . ASP A 1 295 ? 3.715 -18.101 -1.055 1.00 86.38 295 ASP A N 1
ATOM 2410 C CA . ASP A 1 295 ? 5.128 -17.873 -1.329 1.00 86.38 295 ASP A CA 1
ATOM 2411 C C . ASP A 1 295 ? 5.550 -18.618 -2.592 1.00 86.38 295 ASP A C 1
ATOM 2413 O O . ASP A 1 295 ? 5.370 -19.830 -2.715 1.00 86.38 295 ASP A O 1
ATOM 2417 N N . ARG A 1 296 ? 6.186 -17.895 -3.518 1.00 85.25 296 ARG A N 1
ATOM 2418 C CA . ARG A 1 296 ? 6.816 -18.520 -4.678 1.00 85.25 296 ARG A CA 1
ATOM 2419 C C . ARG A 1 296 ? 7.879 -19.514 -4.207 1.00 85.25 296 ARG A C 1
ATOM 2421 O O . ARG A 1 296 ? 8.794 -19.157 -3.463 1.00 85.25 296 ARG A O 1
ATOM 2428 N N . THR A 1 297 ? 7.822 -20.738 -4.722 1.00 81.69 297 THR A N 1
ATOM 2429 C CA . THR A 1 297 ? 8.856 -21.748 -4.468 1.00 81.69 297 THR A CA 1
ATOM 2430 C C . THR A 1 297 ? 10.227 -21.299 -4.979 1.00 81.69 297 THR A C 1
ATOM 2432 O O . THR A 1 297 ? 10.334 -20.723 -6.067 1.00 81.69 297 THR A O 1
ATOM 2435 N N . VAL A 1 298 ? 11.280 -21.628 -4.228 1.00 77.19 298 VAL A N 1
ATOM 2436 C CA . VAL A 1 298 ? 12.677 -21.369 -4.611 1.00 77.19 298 VAL A CA 1
ATOM 2437 C C . VAL A 1 298 ? 12.992 -22.029 -5.959 1.00 77.19 298 VAL A C 1
ATOM 2439 O O . VAL A 1 298 ? 12.739 -23.218 -6.151 1.00 77.19 298 VAL A O 1
ATOM 2442 N N . ASP A 1 299 ? 13.565 -21.257 -6.882 1.00 76.38 299 ASP A N 1
ATOM 2443 C CA . ASP A 1 299 ? 14.031 -21.732 -8.188 1.00 76.38 299 ASP A CA 1
ATOM 2444 C C . ASP A 1 299 ? 15.534 -21.479 -8.303 1.00 76.38 299 ASP A C 1
ATOM 2446 O O . ASP A 1 299 ? 15.974 -20.333 -8.403 1.00 76.38 299 ASP A O 1
ATOM 2450 N N . SER A 1 300 ? 16.314 -22.563 -8.312 1.00 66.62 300 SER A N 1
ATOM 2451 C CA . SER A 1 300 ? 17.780 -22.529 -8.359 1.00 66.62 300 SER A CA 1
ATOM 2452 C C . SER A 1 300 ? 18.345 -21.963 -9.665 1.00 66.62 300 SER A C 1
ATOM 2454 O O . SER A 1 300 ? 19.548 -21.750 -9.765 1.00 66.62 300 SER A O 1
ATOM 2456 N N . ASN A 1 301 ? 17.506 -21.767 -10.687 1.00 71.19 301 ASN A N 1
ATOM 2457 C CA . ASN A 1 301 ? 17.902 -21.159 -11.957 1.00 71.19 301 ASN A CA 1
ATOM 2458 C C . ASN A 1 301 ? 17.477 -19.686 -12.061 1.00 71.19 301 ASN A C 1
ATOM 2460 O O . ASN A 1 301 ? 17.529 -19.118 -13.155 1.00 71.19 301 ASN A O 1
ATOM 2464 N N . ASN A 1 302 ? 17.024 -19.072 -10.962 1.00 73.69 302 ASN A N 1
ATOM 2465 C CA . ASN A 1 302 ? 16.732 -17.646 -10.947 1.00 73.69 302 ASN A CA 1
ATOM 2466 C C . ASN A 1 302 ? 18.003 -16.825 -11.206 1.00 73.69 302 ASN A C 1
ATOM 2468 O O . ASN A 1 302 ? 19.099 -17.155 -10.758 1.00 73.69 302 ASN A O 1
ATOM 2472 N N . ILE A 1 303 ? 17.817 -15.738 -11.947 1.00 76.00 303 ILE A N 1
ATOM 2473 C CA . ILE A 1 303 ? 18.872 -14.816 -12.366 1.00 76.00 303 ILE A CA 1
ATOM 2474 C C . ILE A 1 303 ? 18.459 -13.382 -12.056 1.00 76.00 303 ILE A C 1
ATOM 2476 O O . ILE A 1 303 ? 17.262 -13.070 -11.969 1.00 76.00 303 ILE A O 1
ATOM 2480 N N . PHE A 1 304 ? 19.442 -12.488 -11.959 1.00 79.00 304 PHE A N 1
ATOM 2481 C CA . PHE A 1 304 ? 19.182 -11.075 -11.750 1.00 79.00 304 PHE A CA 1
ATOM 2482 C C . PHE A 1 304 ? 18.345 -10.499 -12.897 1.00 79.00 304 PHE A C 1
ATOM 2484 O O . PHE A 1 304 ? 18.493 -10.839 -14.073 1.00 79.00 304 PHE A O 1
ATOM 2491 N N . GLY A 1 305 ? 17.447 -9.575 -12.553 1.00 75.19 305 GLY A N 1
ATOM 2492 C CA . GLY A 1 305 ? 16.596 -8.900 -13.531 1.00 75.19 305 GLY A CA 1
ATOM 2493 C C . GLY A 1 305 ? 15.355 -9.691 -13.957 1.00 75.19 305 GLY A C 1
ATOM 2494 O O . GLY A 1 305 ? 14.631 -9.221 -14.834 1.00 75.19 305 GLY A O 1
ATOM 2495 N N . LYS A 1 306 ? 15.041 -10.825 -13.306 1.00 78.56 306 LYS A N 1
ATOM 2496 C CA . LYS A 1 306 ? 13.810 -11.608 -13.545 1.00 78.56 306 LYS A CA 1
ATOM 2497 C C . LYS A 1 306 ? 12.516 -10.789 -13.452 1.00 78.56 306 LYS A C 1
ATOM 2499 O O . LYS A 1 306 ? 11.566 -11.060 -14.177 1.00 78.56 306 LYS A O 1
ATOM 2504 N N . ALA A 1 307 ? 12.498 -9.734 -12.632 1.00 77.56 307 ALA A N 1
ATOM 2505 C CA . ALA A 1 307 ? 11.369 -8.805 -12.520 1.00 77.56 307 ALA A CA 1
ATOM 250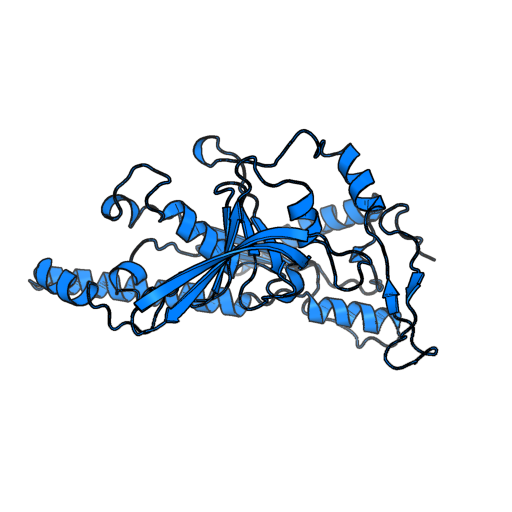6 C C . ALA A 1 307 ? 11.065 -8.030 -13.822 1.00 77.56 307 ALA A C 1
ATOM 2508 O O . ALA A 1 307 ? 9.969 -7.502 -13.983 1.00 77.56 307 ALA A O 1
ATOM 2509 N N . ALA A 1 308 ? 12.021 -7.963 -14.755 1.00 76.75 308 ALA A N 1
ATOM 2510 C CA . ALA A 1 308 ? 11.857 -7.342 -16.066 1.00 76.75 308 ALA A CA 1
ATOM 2511 C C . ALA A 1 308 ? 11.615 -8.363 -17.201 1.00 76.75 308 ALA A C 1
ATOM 2513 O O . ALA A 1 308 ? 11.574 -7.978 -18.372 1.00 76.75 308 ALA A O 1
ATOM 2514 N N . GLU A 1 309 ? 11.454 -9.654 -16.888 1.00 80.38 309 GLU A N 1
ATOM 2515 C CA . GLU A 1 309 ? 11.196 -10.706 -17.875 1.00 80.38 309 GLU A CA 1
ATOM 2516 C C . GLU A 1 309 ? 9.688 -10.911 -18.089 1.00 80.38 309 GLU A C 1
ATOM 2518 O O . GLU A 1 309 ? 9.024 -11.691 -17.409 1.00 80.38 309 GLU A O 1
ATOM 2523 N N . PHE A 1 310 ? 9.143 -10.208 -19.081 1.00 79.31 310 PHE A N 1
ATOM 2524 C CA . PHE A 1 310 ? 7.721 -10.253 -19.436 1.00 79.31 310 PHE A CA 1
ATOM 2525 C C . PHE A 1 310 ? 7.416 -11.180 -20.625 1.00 79.31 310 PHE A C 1
ATOM 2527 O O . PHE A 1 310 ? 6.426 -10.978 -21.335 1.00 79.31 310 PHE A O 1
ATOM 2534 N N . SER A 1 311 ? 8.258 -12.182 -20.909 1.00 82.25 311 SER A N 1
ATOM 2535 C CA . SER A 1 311 ? 7.970 -13.121 -21.995 1.00 82.25 311 SER A CA 1
ATOM 2536 C C . SER A 1 311 ? 6.657 -13.869 -21.742 1.00 82.25 311 SER A C 1
ATOM 2538 O O . SER A 1 311 ? 6.307 -14.208 -20.611 1.00 82.25 311 SER A O 1
ATOM 2540 N N . SER A 1 312 ? 5.935 -14.193 -22.819 1.00 83.44 312 SER A N 1
ATOM 2541 C CA . SER A 1 312 ? 4.698 -14.981 -22.711 1.00 83.44 312 SER A CA 1
ATOM 2542 C C . SER A 1 312 ? 4.925 -16.319 -22.006 1.00 83.44 312 SER A C 1
ATOM 2544 O O . SER A 1 312 ? 4.015 -16.798 -21.336 1.00 83.44 312 SER A O 1
ATOM 2546 N N . LYS A 1 313 ? 6.112 -16.921 -22.165 1.00 86.06 313 LYS A N 1
ATOM 2547 C CA . LYS A 1 313 ? 6.475 -18.175 -21.503 1.00 86.06 313 LYS A CA 1
ATOM 2548 C C . LYS A 1 313 ? 6.562 -17.967 -19.990 1.00 86.06 313 LYS A C 1
ATOM 2550 O O . LYS A 1 313 ? 5.836 -18.626 -19.259 1.00 86.06 313 LYS A O 1
ATOM 2555 N N . THR A 1 314 ? 7.358 -16.995 -19.550 1.00 84.12 314 THR A N 1
ATOM 2556 C CA . THR A 1 314 ? 7.535 -16.664 -18.129 1.00 84.12 314 THR A CA 1
ATOM 2557 C C . THR A 1 314 ? 6.208 -16.316 -17.461 1.00 84.12 314 THR A C 1
ATOM 2559 O O . THR A 1 314 ? 5.915 -16.821 -16.386 1.00 84.12 314 THR A O 1
ATOM 2562 N N . ILE A 1 315 ? 5.355 -15.522 -18.115 1.00 85.31 315 ILE A N 1
ATOM 2563 C CA . ILE A 1 315 ? 4.029 -15.177 -17.579 1.00 85.31 315 ILE A CA 1
ATOM 2564 C C . ILE A 1 315 ? 3.141 -16.423 -17.432 1.00 85.31 315 ILE A C 1
ATOM 2566 O O . ILE A 1 315 ? 2.420 -16.545 -16.443 1.00 85.31 315 ILE A O 1
ATOM 2570 N N . GLN A 1 316 ? 3.155 -17.341 -18.403 1.00 89.06 316 GLN A N 1
ATOM 2571 C CA . GLN A 1 316 ? 2.373 -18.580 -18.327 1.00 89.06 316 GLN A CA 1
ATOM 2572 C C . GLN A 1 316 ? 2.890 -19.515 -17.230 1.00 89.06 316 GLN A C 1
ATOM 2574 O O . GLN A 1 316 ? 2.082 -20.065 -16.485 1.00 89.06 316 GLN A O 1
ATOM 2579 N N . GLU A 1 317 ? 4.209 -19.653 -17.101 1.00 88.06 317 GLU A N 1
ATOM 2580 C CA . GLU A 1 317 ? 4.849 -20.458 -16.057 1.00 88.06 317 GLU A CA 1
ATOM 2581 C C . GLU A 1 317 ? 4.574 -19.881 -14.664 1.00 88.06 317 GLU A C 1
ATOM 2583 O O . GLU A 1 317 ? 4.122 -20.613 -13.792 1.00 88.06 317 GLU A O 1
ATOM 2588 N N . LEU A 1 318 ? 4.729 -18.565 -14.468 1.00 86.00 318 LEU A N 1
ATOM 2589 C CA . LEU A 1 318 ? 4.407 -17.899 -13.199 1.00 86.00 318 LEU A CA 1
ATOM 2590 C C . LEU A 1 318 ? 2.939 -18.083 -12.809 1.00 86.00 318 LEU A C 1
ATOM 2592 O O . LEU A 1 318 ? 2.644 -18.345 -11.647 1.00 86.00 318 LEU A O 1
ATOM 2596 N N . LYS A 1 319 ? 2.013 -17.990 -13.772 1.00 88.50 319 LYS A N 1
ATOM 2597 C CA . LYS A 1 319 ? 0.592 -18.262 -13.518 1.00 88.50 319 LYS A CA 1
ATOM 2598 C C . LYS A 1 319 ? 0.360 -19.711 -13.101 1.00 88.50 319 LYS A C 1
ATOM 2600 O O . LYS A 1 319 ? -0.343 -19.946 -12.126 1.00 88.50 319 LYS A O 1
ATOM 2605 N N . ALA A 1 320 ? 0.928 -20.669 -13.833 1.00 90.06 320 ALA A N 1
ATOM 2606 C CA . ALA A 1 320 ? 0.780 -22.089 -13.527 1.00 90.06 320 ALA A CA 1
ATOM 2607 C C . ALA A 1 320 ? 1.361 -22.437 -12.147 1.00 90.06 320 ALA A C 1
ATOM 2609 O O . ALA A 1 320 ? 0.711 -23.139 -11.377 1.00 90.06 320 ALA A O 1
ATOM 2610 N N . ASN A 1 321 ? 2.537 -21.897 -11.821 1.00 87.25 321 ASN A N 1
ATOM 2611 C CA . ASN A 1 321 ? 3.171 -22.079 -10.520 1.00 87.25 321 ASN A CA 1
ATOM 2612 C C . ASN A 1 321 ? 2.321 -21.471 -9.405 1.00 87.25 321 ASN A C 1
ATOM 2614 O O . ASN A 1 321 ? 2.013 -22.178 -8.460 1.00 87.25 321 ASN A O 1
ATOM 2618 N N . GLY A 1 322 ? 1.811 -20.247 -9.575 1.00 87.12 322 GLY A N 1
ATOM 2619 C CA . GLY A 1 322 ? 0.927 -19.630 -8.582 1.00 87.12 322 GLY A CA 1
ATOM 2620 C C . GLY A 1 322 ? -0.333 -20.455 -8.282 1.00 87.12 322 GLY A C 1
ATOM 2621 O O . GLY A 1 322 ? -0.740 -20.544 -7.129 1.00 87.12 322 GLY A O 1
ATOM 2622 N N . TYR A 1 323 ? -0.932 -21.119 -9.283 1.00 88.44 323 TYR A N 1
ATOM 2623 C CA . TYR A 1 323 ? -2.034 -22.062 -9.029 1.00 88.44 323 TYR A CA 1
ATOM 2624 C C . TYR A 1 323 ? -1.589 -23.281 -8.210 1.00 88.44 323 TYR A C 1
ATOM 2626 O O . TYR A 1 323 ? -2.329 -23.727 -7.337 1.00 88.44 323 TYR A O 1
ATOM 2634 N N . ASN A 1 324 ? -0.400 -23.822 -8.482 1.00 87.31 324 ASN A N 1
ATOM 2635 C CA . ASN A 1 324 ? 0.140 -24.948 -7.720 1.00 87.31 324 ASN A CA 1
ATOM 2636 C C . ASN A 1 324 ? 0.484 -24.545 -6.281 1.00 87.31 324 ASN A C 1
ATOM 2638 O O . ASN A 1 324 ? 0.167 -25.302 -5.367 1.00 87.31 324 ASN A O 1
ATOM 2642 N N . ASP A 1 325 ? 1.068 -23.362 -6.085 1.00 84.62 325 ASP A N 1
ATOM 2643 C CA . ASP A 1 325 ? 1.446 -22.825 -4.775 1.00 84.62 325 ASP A CA 1
ATOM 2644 C C . ASP A 1 325 ? 0.202 -22.695 -3.874 1.00 84.62 325 ASP A C 1
ATOM 2646 O O . ASP A 1 325 ? 0.204 -23.161 -2.737 1.00 84.62 325 ASP A O 1
ATOM 2650 N N . VAL A 1 326 ? -0.917 -22.193 -4.417 1.00 84.31 326 VAL A N 1
ATOM 2651 C CA . VAL A 1 326 ? -2.211 -22.143 -3.705 1.00 84.31 326 VAL A CA 1
ATOM 2652 C C . VAL A 1 326 ? -2.701 -23.537 -3.308 1.00 84.31 326 VAL A C 1
ATOM 2654 O O . VAL A 1 326 ? -3.100 -23.748 -2.165 1.00 84.31 326 VAL A O 1
ATOM 2657 N N . LEU A 1 327 ? -2.667 -24.505 -4.231 1.00 82.81 327 LEU A N 1
ATOM 2658 C CA . LEU A 1 327 ? -3.118 -25.872 -3.948 1.00 82.81 327 LEU A CA 1
ATOM 2659 C C . LEU A 1 327 ? -2.249 -26.556 -2.883 1.00 82.81 327 LEU A C 1
ATOM 2661 O O . LEU A 1 327 ? -2.758 -27.357 -2.098 1.00 82.81 327 LEU A O 1
ATOM 2665 N N . MET A 1 328 ? -0.943 -26.281 -2.852 1.00 78.56 328 MET A N 1
ATOM 2666 C CA . MET A 1 328 ? -0.062 -26.788 -1.798 1.00 78.56 328 MET A CA 1
ATOM 2667 C C . MET A 1 328 ? -0.454 -26.213 -0.436 1.00 78.56 328 MET A C 1
ATOM 2669 O O . MET A 1 328 ? -0.599 -26.978 0.520 1.00 78.56 328 MET A O 1
ATOM 2673 N N . GLU A 1 329 ? -0.713 -24.909 -0.370 1.00 74.81 329 GLU A N 1
ATOM 2674 C CA . GLU A 1 329 ? -1.078 -24.234 0.874 1.00 74.81 329 GLU A CA 1
ATOM 2675 C C . GLU A 1 329 ? -2.447 -24.690 1.404 1.00 74.81 329 GLU A C 1
ATOM 2677 O O . GLU A 1 329 ? -2.590 -25.009 2.585 1.00 74.81 329 GLU A O 1
ATOM 2682 N N . GLU A 1 330 ? -3.450 -24.839 0.532 1.00 69.06 330 GLU A N 1
ATOM 2683 C CA . GLU A 1 330 ? -4.766 -25.370 0.916 1.00 69.06 330 GLU A CA 1
ATOM 2684 C C . GLU A 1 330 ? -4.672 -26.782 1.516 1.00 69.06 330 GLU A C 1
ATOM 2686 O O . GLU A 1 330 ? -5.339 -27.085 2.511 1.00 69.06 330 GLU A O 1
ATOM 2691 N N . ASN A 1 331 ? -3.817 -27.642 0.954 1.00 67.31 331 ASN A N 1
ATOM 2692 C CA . ASN A 1 331 ? -3.588 -28.987 1.483 1.00 67.31 331 ASN A CA 1
ATOM 2693 C C . ASN A 1 331 ? -2.903 -28.954 2.862 1.00 67.31 331 ASN A C 1
ATOM 2695 O O . ASN A 1 331 ? -3.265 -29.738 3.742 1.00 67.31 331 ASN A O 1
ATOM 2699 N N . LEU A 1 332 ? -1.954 -28.038 3.085 1.00 61.44 332 LEU A N 1
ATOM 2700 C CA . LEU A 1 332 ? -1.297 -27.851 4.387 1.00 61.44 332 LEU A CA 1
ATOM 2701 C C . LEU A 1 332 ? -2.274 -27.336 5.458 1.00 61.44 332 LEU A C 1
ATOM 2703 O O . LEU A 1 332 ? -2.260 -27.812 6.599 1.00 61.44 332 LEU A O 1
ATOM 2707 N N . VAL A 1 333 ? -3.178 -26.424 5.090 1.00 60.94 333 VAL A N 1
ATOM 2708 C CA . VAL A 1 333 ? -4.236 -25.920 5.981 1.00 60.94 333 VAL A CA 1
ATOM 2709 C C . VAL A 1 333 ? -5.261 -27.012 6.317 1.00 60.94 333 VAL A C 1
ATOM 2711 O O . VAL A 1 333 ? -5.745 -27.072 7.447 1.00 60.94 333 VAL A O 1
ATOM 2714 N N . GLN A 1 334 ? -5.586 -27.909 5.381 1.00 57.19 334 GLN A N 1
ATOM 2715 C CA . GLN A 1 334 ? -6.489 -29.037 5.651 1.00 57.19 334 GLN A CA 1
ATOM 2716 C C . GLN A 1 334 ? -5.858 -30.118 6.539 1.00 57.19 334 GLN A C 1
ATOM 2718 O O . GLN A 1 334 ? -6.567 -30.724 7.334 1.00 57.19 334 GLN A O 1
ATOM 2723 N N . LEU A 1 335 ? -4.546 -30.351 6.432 1.00 47.41 335 LEU A N 1
ATOM 2724 C CA . LEU A 1 335 ? -3.820 -31.330 7.256 1.00 47.41 335 LEU A CA 1
ATOM 2725 C C . LEU A 1 335 ? -3.548 -30.851 8.694 1.00 47.41 335 LEU A C 1
ATOM 2727 O O . LEU A 1 335 ? -3.216 -31.667 9.552 1.00 47.41 335 LEU A O 1
ATOM 2731 N N . SER A 1 336 ? -3.648 -29.544 8.952 1.00 46.44 336 SER A N 1
ATOM 2732 C CA . SER A 1 336 ? -3.404 -28.924 10.265 1.00 46.44 336 SER A CA 1
ATOM 2733 C C . SER A 1 336 ? -4.678 -28.651 11.081 1.00 46.44 336 SER A C 1
ATOM 2735 O O . SER A 1 336 ? -4.580 -28.193 12.222 1.00 46.44 336 SER A O 1
ATOM 2737 N N . ARG A 1 337 ? -5.857 -28.957 10.524 1.00 41.47 337 ARG A N 1
ATOM 2738 C CA . ARG A 1 337 ? -7.167 -28.955 11.197 1.00 41.47 337 ARG A CA 1
ATOM 2739 C C . ARG A 1 337 ? -7.577 -30.375 11.564 1.00 41.47 337 ARG A C 1
ATOM 2741 O O . ARG A 1 337 ? -8.242 -30.518 12.616 1.00 41.47 337 ARG A O 1
#

Radius of gyration: 23.7 Å; chains: 1; bounding box: 60×66×63 Å

Sequence (337 aa):
MHNGAKGVLSPNFMQPDTKFFNLSMPFWRFDNSPLVQTMKKFWDYDGLSIKTSFEQGEPRLLLVSVDVLDCTTAATFDSYTCKTEYGDGKTKHTIEYEDGIKIDHVLTSMSPHLRYKYPELRVITTTNSEEHGQNVDKQEQTDRPFWDGAYLSNTPLREVLQAHRDYWYSDNILGKSKEEMKDLVPDLEVFIVNLYPSTENEVPADADSIQDRELEIRFHDRTEYDVKVANMTTDYLELAHKLIRLAKHNGASQQEIDEILGVRETKSKSRKGEQRNYHDLLDGRFKLVNTIYIDRTVDSNNIFGKAAEFSSKTIQELKANGYNDVLMEENLVQLSR